Protein AF-0000000079468312 (afdb_homodimer)

Radius of gyration: 18.2 Å; Cα contacts (8 Å, |Δi|>4): 705; chains: 2; bounding box: 43×56×45 Å

Secondary structure (DSSP, 8-state):
-----GGG--TT-EEEEEEE--HHHHHHHHHHH----HHHH-HHHHTTSTTSS-B--HHHHHHHHHHHHHHTSS-TT-EEEEEEEEE-S--BTT-EEEEEEEEEEEETTTTEEEEEEEEEETTEEEEEEEEEEE---TT-/-----GGG--TT-EEEEEEE--HHHHHHHHHHH----HHHH-HHHHTTSTTSS-B--HHHHHHHHHHHHHHTSS-TT-EEEEEEEEE-S--BTT-EEEEEEEEEEEETTTTEEEEEEEEEETTEEEEEEEEEEE---TT-

Solvent-accessible surface area (backbone atoms only — not comparable to full-atom values): 14119 Å² total; per-residue (Å²): 127,80,38,51,35,47,85,72,60,51,72,69,44,67,45,67,52,74,47,65,38,42,71,66,45,43,52,50,49,22,66,67,30,57,33,66,28,45,48,50,72,31,56,76,58,8,43,74,44,96,73,52,39,40,32,49,60,73,56,54,55,51,30,36,48,49,10,42,34,30,57,61,51,50,5,29,74,53,39,74,38,33,41,38,40,39,48,69,46,89,46,45,68,66,41,51,37,38,31,38,41,28,32,66,42,74,40,75,93,76,30,32,37,35,26,41,35,36,32,25,46,92,86,38,68,25,33,36,40,40,33,35,32,38,35,43,54,89,84,111,126,80,36,52,34,47,85,72,60,49,72,69,43,66,46,68,52,74,47,65,37,40,70,65,46,42,52,50,48,23,66,65,28,56,33,67,28,46,49,49,76,31,55,76,60,6,44,74,42,96,73,51,39,39,32,50,60,75,57,55,54,52,31,36,47,48,10,40,36,30,57,60,52,48,4,30,73,54,39,72,39,33,39,38,38,38,49,68,45,89,46,44,68,64,40,51,38,37,31,37,41,28,32,66,41,73,40,75,92,76,29,32,37,36,28,41,35,38,29,26,44,92,88,38,68,25,33,35,40,40,34,36,30,39,35,44,53,86,78,112

Structure (mmCIF, N/CA/C/O backbone):
data_AF-0000000079468312-model_v1
#
loop_
_entity.id
_entity.type
_entity.pdbx_description
1 polymer 'MaoC family dehydratase'
#
loop_
_atom_site.group_PDB
_atom_site.id
_atom_site.type_symbol
_atom_site.label_atom_id
_atom_site.label_alt_id
_atom_site.label_comp_id
_atom_site.label_asym_id
_atom_site.label_entity_id
_atom_site.label_seq_id
_atom_site.pdbx_PDB_ins_code
_atom_site.Cartn_x
_atom_site.Cartn_y
_atom_site.Cartn_z
_atom_site.occupancy
_atom_site.B_iso_or_equiv
_atom_site.auth_seq_id
_atom_site.auth_comp_id
_atom_site.auth_asym_id
_atom_site.auth_atom_id
_atom_site.pdbx_PDB_model_num
ATOM 1 N N . MET A 1 1 ? 1.217 -16.422 -17.859 1 76.62 1 MET A N 1
ATOM 2 C CA . MET A 1 1 ? 2.496 -16.906 -17.344 1 76.62 1 MET A CA 1
ATOM 3 C C . MET A 1 1 ? 2.381 -17.281 -15.867 1 76.62 1 MET A C 1
ATOM 5 O O . MET A 1 1 ? 1.732 -16.578 -15.094 1 76.62 1 MET A O 1
ATOM 9 N N . GLN A 1 2 ? 2.621 -18.422 -15.523 1 87.81 2 GLN A N 1
ATOM 10 C CA . GLN A 1 2 ? 2.598 -19 -14.188 1 87.81 2 GLN A CA 1
ATOM 11 C C . GLN A 1 2 ? 3.885 -18.703 -13.43 1 87.81 2 GLN A C 1
ATOM 13 O O . GLN A 1 2 ? 4.977 -18.766 -13.992 1 87.81 2 GLN A O 1
ATOM 18 N N . GLY A 1 3 ? 3.723 -18.172 -12.148 1 95.69 3 GLY A N 1
ATOM 19 C CA . GLY A 1 3 ? 4.879 -17.953 -11.289 1 95.69 3 GLY A CA 1
ATOM 20 C C . GLY A 1 3 ? 5.406 -19.219 -10.664 1 95.69 3 GLY A C 1
ATOM 21 O O . GLY A 1 3 ? 5.223 -20.312 -11.211 1 95.69 3 GLY A O 1
ATOM 22 N N . LEU A 1 4 ? 6.188 -19.047 -9.648 1 97.81 4 LEU A N 1
ATOM 23 C CA . LEU A 1 4 ? 6.77 -20.172 -8.938 1 97.81 4 LEU A CA 1
ATOM 24 C C . LEU A 1 4 ? 5.711 -20.891 -8.102 1 97.81 4 LEU A C 1
ATOM 26 O O . LEU A 1 4 ? 4.797 -20.266 -7.574 1 97.81 4 LEU A O 1
ATOM 30 N N . PHE A 1 5 ? 5.863 -22.188 -7.996 1 97.94 5 PHE A N 1
ATOM 31 C CA . PHE A 1 5 ? 5.066 -22.984 -7.066 1 97.94 5 PHE A CA 1
ATOM 32 C C . PHE A 1 5 ? 5.715 -23.016 -5.688 1 97.94 5 PHE A C 1
ATOM 34 O O . PHE A 1 5 ? 6.887 -22.656 -5.539 1 97.94 5 PHE A O 1
ATOM 41 N N . PHE A 1 6 ? 4.91 -23.375 -4.695 1 98.31 6 PHE A N 1
ATOM 42 C CA . PHE A 1 6 ? 5.387 -23.438 -3.318 1 98.31 6 PHE A CA 1
ATOM 43 C C . PHE A 1 6 ? 6.648 -24.281 -3.219 1 98.31 6 PHE A C 1
ATOM 45 O O . PHE A 1 6 ? 7.602 -23.906 -2.537 1 98.31 6 PHE A O 1
ATOM 52 N N . GLU A 1 7 ? 6.688 -25.391 -3.959 1 97.75 7 GLU A N 1
ATOM 53 C CA . GLU A 1 7 ? 7.781 -26.359 -3.92 1 97.75 7 GLU A CA 1
ATOM 54 C C . GLU A 1 7 ? 9.062 -25.766 -4.5 1 97.75 7 GLU A C 1
ATOM 56 O O . GLU A 1 7 ? 10.148 -26.312 -4.316 1 97.75 7 GLU A O 1
ATOM 61 N N . ASP A 1 8 ? 8.875 -24.688 -5.227 1 98.06 8 ASP A N 1
ATOM 62 C CA . ASP A 1 8 ? 10.023 -24.062 -5.863 1 98.06 8 ASP A CA 1
ATOM 63 C C . ASP A 1 8 ? 10.695 -23.062 -4.918 1 98.06 8 ASP A C 1
ATOM 65 O O . ASP A 1 8 ? 11.773 -22.547 -5.215 1 98.06 8 ASP A O 1
ATOM 69 N N . LEU A 1 9 ? 10.086 -22.734 -3.812 1 98.56 9 LEU A N 1
ATOM 70 C CA . LEU A 1 9 ? 10.57 -21.688 -2.906 1 98.56 9 LEU A CA 1
ATOM 71 C C . LEU A 1 9 ? 11.539 -22.281 -1.878 1 98.56 9 LEU A C 1
ATOM 73 O O . LEU A 1 9 ? 11.414 -23.453 -1.5 1 98.56 9 LEU A O 1
ATOM 77 N N . SER A 1 10 ? 12.469 -21.469 -1.443 1 98.75 10 SER A N 1
ATOM 78 C CA . SER A 1 10 ? 13.375 -21.797 -0.342 1 98.75 10 SER A CA 1
ATOM 79 C C . SER A 1 10 ? 13.633 -20.562 0.53 1 98.75 10 SER A C 1
ATOM 81 O O . SER A 1 10 ? 13.734 -19.453 0.025 1 98.75 10 SER A O 1
ATOM 83 N N . VAL A 1 11 ? 13.781 -20.828 1.823 1 98.81 11 VAL A N 1
ATOM 84 C CA . VAL A 1 11 ? 14.133 -19.75 2.738 1 98.81 11 VAL A CA 1
ATOM 85 C C . VAL A 1 11 ? 15.43 -19.094 2.291 1 98.81 11 VAL A C 1
ATOM 87 O O . VAL A 1 11 ? 16.391 -19.766 1.948 1 98.81 11 VAL A O 1
ATOM 90 N N . GLY A 1 12 ? 15.438 -17.766 2.262 1 98.81 12 GLY A N 1
ATOM 91 C CA . GLY A 1 12 ? 16.609 -17.016 1.827 1 98.81 12 GLY A CA 1
ATOM 92 C C . GLY A 1 12 ? 16.531 -16.594 0.374 1 98.81 12 GLY A C 1
ATOM 93 O O . GLY A 1 12 ? 17.281 -15.703 -0.055 1 98.81 12 GLY A O 1
ATOM 94 N N . GLN A 1 13 ? 15.695 -17.234 -0.392 1 98.88 13 GLN A N 1
ATOM 95 C CA . GLN A 1 13 ? 15.469 -16.859 -1.78 1 98.88 13 GLN A CA 1
ATOM 96 C C . GLN A 1 13 ? 14.953 -15.422 -1.874 1 98.88 13 GLN A C 1
ATOM 98 O O . GLN A 1 13 ? 14.125 -15 -1.066 1 98.88 13 GLN A O 1
ATOM 103 N N . SER A 1 14 ? 15.5 -14.625 -2.854 1 98.94 14 SER A N 1
ATOM 104 C CA . SER A 1 14 ? 15.102 -13.227 -2.945 1 98.94 14 SER A CA 1
ATOM 105 C C . SER A 1 14 ? 14.961 -12.789 -4.398 1 98.94 14 SER A C 1
ATOM 107 O O . SER A 1 14 ? 15.438 -13.469 -5.309 1 98.94 14 SER A O 1
ATOM 109 N N . ALA A 1 15 ? 14.227 -11.766 -4.617 1 98.88 15 ALA A N 1
ATOM 110 C CA . ALA A 1 15 ? 14.086 -11.039 -5.879 1 98.88 15 ALA A CA 1
ATOM 111 C C . ALA A 1 15 ? 13.961 -9.539 -5.641 1 98.88 15 ALA A C 1
ATOM 113 O O . ALA A 1 15 ? 13.57 -9.109 -4.555 1 98.88 15 ALA A O 1
ATOM 114 N N . GLU A 1 16 ? 14.352 -8.766 -6.613 1 98.75 16 GLU A N 1
ATOM 115 C CA . GLU A 1 16 ? 14.281 -7.316 -6.441 1 98.75 16 GLU A CA 1
ATOM 116 C C . GLU A 1 16 ? 14.031 -6.617 -7.773 1 98.75 16 GLU A C 1
ATOM 118 O O . GLU A 1 16 ? 14.242 -7.199 -8.836 1 98.75 16 GLU A O 1
ATOM 123 N N . THR A 1 17 ? 13.531 -5.477 -7.773 1 98.62 17 THR A N 1
ATOM 124 C CA . THR A 1 17 ? 13.406 -4.527 -8.875 1 98.62 17 THR A CA 1
ATOM 125 C C . THR A 1 17 ? 13.914 -3.148 -8.453 1 98.62 17 THR A C 1
ATOM 127 O O . THR A 1 17 ? 14.086 -2.879 -7.266 1 98.62 17 THR A O 1
ATOM 130 N N . THR A 1 18 ? 14.312 -2.359 -9.383 1 98.75 18 THR A N 1
ATOM 131 C CA . THR A 1 18 ? 14.672 -0.965 -9.148 1 98.75 18 THR A CA 1
ATOM 132 C C . THR A 1 18 ? 13.844 -0.036 -10.023 1 98.75 18 THR A C 1
ATOM 134 O O . THR A 1 18 ? 13.695 -0.273 -11.227 1 98.75 18 THR A O 1
ATOM 137 N N . LYS A 1 19 ? 13.289 0.979 -9.422 1 98.38 19 LYS A N 1
ATOM 138 C CA . LYS A 1 19 ? 12.523 1.984 -10.148 1 98.38 19 LYS A CA 1
ATOM 139 C C . LYS A 1 19 ? 12.922 3.395 -9.719 1 98.38 19 LYS A C 1
ATOM 141 O O . LYS A 1 19 ? 13.023 3.6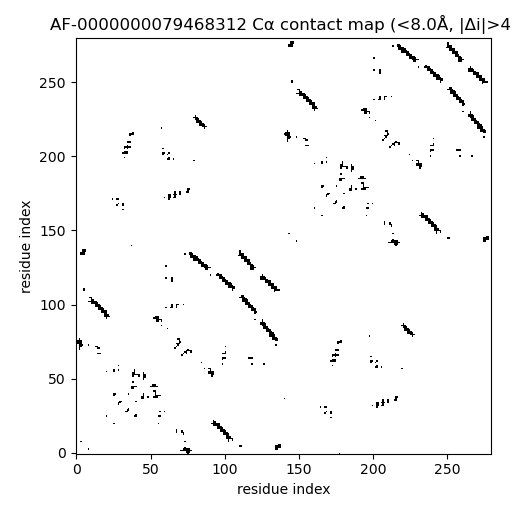8 -8.531 1 98.38 19 LYS A O 1
ATOM 146 N N . VAL A 1 20 ? 13.164 4.25 -10.656 1 98.62 20 VAL A N 1
ATOM 147 C CA . VAL A 1 20 ? 13.383 5.664 -10.359 1 98.62 20 VAL A CA 1
ATOM 148 C C . VAL A 1 20 ? 12.031 6.371 -10.219 1 98.62 20 VAL A C 1
ATOM 150 O O . VAL A 1 20 ? 11.195 6.297 -11.117 1 98.62 20 VAL A O 1
ATOM 153 N N . VAL A 1 21 ? 11.828 7.047 -9.125 1 98.62 21 VAL A N 1
ATOM 154 C CA . VAL A 1 21 ? 10.57 7.758 -8.906 1 98.62 21 VAL A CA 1
ATOM 155 C C . VAL A 1 21 ? 10.562 9.055 -9.711 1 98.62 21 VAL A C 1
ATOM 157 O O . VAL A 1 21 ? 11.391 9.938 -9.484 1 98.62 21 VAL A O 1
ATOM 160 N N . THR A 1 22 ? 9.648 9.164 -10.594 1 98.31 22 THR A N 1
ATOM 161 C CA . THR A 1 22 ? 9.539 10.367 -11.406 1 98.31 22 THR A CA 1
ATOM 162 C C . THR A 1 22 ? 8.336 11.203 -10.977 1 98.31 22 THR A C 1
ATOM 164 O O . THR A 1 22 ? 7.488 10.734 -10.211 1 98.31 22 THR A O 1
ATOM 167 N N . ALA A 1 23 ? 8.32 12.453 -11.492 1 98.12 23 ALA A N 1
ATOM 168 C CA . ALA A 1 23 ? 7.152 13.305 -11.258 1 98.12 23 ALA A CA 1
ATOM 169 C C . ALA A 1 23 ? 5.883 12.641 -11.797 1 98.12 23 ALA A C 1
ATOM 171 O O . ALA A 1 23 ? 4.824 12.727 -11.172 1 98.12 23 ALA A O 1
ATOM 172 N N . ASN A 1 24 ? 6.012 12.008 -12.938 1 97.81 24 ASN A N 1
ATOM 173 C CA . ASN A 1 24 ? 4.871 11.32 -13.531 1 97.81 24 ASN A CA 1
ATOM 174 C C . ASN A 1 24 ? 4.371 10.188 -12.641 1 97.81 24 ASN A C 1
ATOM 176 O O . ASN A 1 24 ? 3.164 9.953 -12.547 1 97.81 24 ASN A O 1
ATOM 180 N N . ASP A 1 25 ? 5.25 9.461 -12.031 1 98.06 25 ASP A N 1
ATOM 181 C CA . ASP A 1 25 ? 4.855 8.398 -11.117 1 98.06 25 ASP A CA 1
ATOM 182 C C . ASP A 1 25 ? 4.035 8.945 -9.953 1 98.06 25 ASP A C 1
ATOM 184 O O . ASP A 1 25 ? 3.006 8.375 -9.586 1 98.06 25 ASP A O 1
ATOM 188 N N . VAL A 1 26 ? 4.527 10.039 -9.383 1 98.62 26 VAL A N 1
ATOM 189 C CA . VAL A 1 26 ? 3.867 10.656 -8.234 1 98.62 26 VAL A CA 1
ATOM 190 C C . VAL A 1 26 ? 2.488 11.172 -8.648 1 98.62 26 VAL A C 1
ATOM 192 O O . VAL A 1 26 ? 1.504 10.953 -7.938 1 98.62 26 VAL A O 1
ATOM 195 N N . GLU A 1 27 ? 2.375 11.797 -9.789 1 98.5 27 GLU A N 1
ATOM 196 C CA . GLU A 1 27 ? 1.102 12.305 -10.289 1 98.5 27 GLU A CA 1
ATOM 197 C C . GLU A 1 27 ? 0.142 11.164 -10.609 1 98.5 27 GLU A C 1
ATOM 199 O O . GLU A 1 27 ? -1.05 11.242 -10.305 1 98.5 27 GLU A O 1
ATOM 204 N N . ALA A 1 28 ? 0.652 10.156 -11.273 1 98.31 28 ALA A N 1
ATOM 205 C CA . ALA A 1 28 ? -0.171 9 -11.617 1 98.31 28 ALA A CA 1
ATOM 206 C C . ALA A 1 28 ? -0.682 8.289 -10.367 1 98.31 28 ALA A C 1
ATOM 208 O O . ALA A 1 28 ? -1.842 7.879 -10.312 1 98.31 28 ALA A O 1
ATOM 209 N N . PHE A 1 29 ? 0.193 8.133 -9.336 1 98.69 29 PHE A N 1
ATOM 210 C CA . PHE A 1 29 ? -0.231 7.504 -8.094 1 98.69 29 PHE A CA 1
ATOM 211 C C . PHE A 1 29 ? -1.321 8.328 -7.414 1 98.69 29 PHE A C 1
ATOM 213 O O . PHE A 1 29 ? -2.295 7.77 -6.898 1 98.69 29 PHE A O 1
ATOM 220 N N . ALA A 1 30 ? -1.112 9.633 -7.414 1 98.56 30 ALA A N 1
ATOM 221 C CA . ALA A 1 30 ? -2.133 10.508 -6.852 1 98.56 30 ALA A CA 1
ATOM 222 C C . ALA A 1 30 ? -3.467 10.336 -7.57 1 98.56 30 ALA A C 1
ATOM 224 O O . ALA A 1 30 ? -4.523 10.289 -6.938 1 98.56 30 ALA A O 1
ATOM 225 N N . ALA A 1 31 ? -3.42 10.211 -8.852 1 98.06 31 ALA A N 1
ATOM 226 C CA . ALA A 1 31 ? -4.633 10.086 -9.648 1 98.06 31 ALA A CA 1
ATOM 227 C C . ALA A 1 31 ? -5.352 8.773 -9.359 1 98.06 31 ALA A C 1
ATOM 229 O O . ALA A 1 31 ? -6.574 8.742 -9.203 1 98.06 31 ALA A O 1
ATOM 230 N N . VAL A 1 32 ? -4.629 7.738 -9.25 1 97.88 32 VAL A N 1
ATOM 231 C CA . VAL A 1 32 ? -5.242 6.422 -9.094 1 97.88 32 VAL A CA 1
ATOM 232 C C . VAL A 1 32 ? -5.707 6.238 -7.652 1 97.88 32 VAL A C 1
ATOM 234 O O . VAL A 1 32 ? -6.746 5.621 -7.406 1 97.88 32 VAL A O 1
ATOM 237 N N . SER A 1 33 ? -5 6.75 -6.699 1 97.94 33 SER A N 1
ATOM 238 C CA . SER A 1 33 ? -5.289 6.543 -5.285 1 97.94 33 SER A CA 1
ATOM 239 C C . SER A 1 33 ? -6.297 7.562 -4.77 1 97.94 33 SER A C 1
ATOM 241 O O . SER A 1 33 ? -7.055 7.281 -3.838 1 97.94 33 SER A O 1
ATOM 243 N N . GLY A 1 34 ? -6.176 8.812 -5.309 1 97.5 34 GLY A N 1
ATOM 244 C CA . GLY A 1 34 ? -6.895 9.945 -4.746 1 97.5 34 GLY A CA 1
ATOM 245 C C . GLY A 1 34 ? -6.102 10.688 -3.686 1 97.5 34 GLY A C 1
ATOM 246 O O . GLY A 1 34 ? -6.602 11.641 -3.086 1 97.5 34 GLY A O 1
ATOM 247 N N . ASP A 1 35 ? -4.906 10.227 -3.396 1 97.88 35 ASP A N 1
ATOM 248 C CA . ASP A 1 35 ? -4.055 10.922 -2.436 1 97.88 35 ASP A CA 1
ATOM 249 C C . ASP A 1 35 ? -3.406 12.148 -3.064 1 97.88 35 ASP A 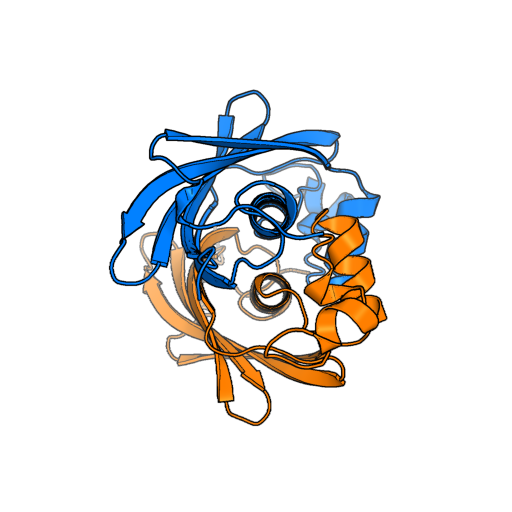C 1
ATOM 251 O O . ASP A 1 35 ? -2.295 12.07 -3.594 1 97.88 35 ASP A O 1
ATOM 255 N N . THR A 1 36 ? -4.043 13.273 -2.879 1 97.88 36 THR A N 1
ATOM 256 C CA . THR A 1 36 ? -3.59 14.516 -3.498 1 97.88 36 THR A CA 1
ATOM 257 C C . THR A 1 36 ? -2.955 15.438 -2.461 1 97.88 36 THR A C 1
ATOM 259 O O . THR A 1 36 ? -3.023 16.656 -2.586 1 97.88 36 THR A O 1
ATOM 262 N N . ASN A 1 37 ? -2.471 14.883 -1.375 1 97.44 37 ASN A N 1
ATOM 263 C CA . ASN A 1 37 ? -1.709 15.672 -0.409 1 97.44 37 ASN A CA 1
ATOM 264 C C . ASN A 1 37 ? -0.686 16.562 -1.099 1 97.44 37 ASN A C 1
ATOM 266 O O . ASN A 1 37 ? 0.136 16.094 -1.884 1 97.44 37 ASN A O 1
ATOM 270 N N . PRO A 1 38 ? -0.716 17.844 -0.865 1 97.44 38 PRO A N 1
ATOM 271 C CA . PRO A 1 38 ? 0.136 18.781 -1.604 1 97.44 38 PRO A CA 1
ATOM 272 C C . PRO A 1 38 ? 1.625 18.5 -1.406 1 97.44 38 PRO A C 1
ATOM 274 O O . PRO A 1 38 ? 2.447 18.906 -2.229 1 97.44 38 PRO A O 1
ATOM 277 N N . VAL A 1 39 ? 2.041 17.812 -0.374 1 96.94 39 VAL A N 1
ATOM 278 C CA . VAL A 1 39 ? 3.447 17.516 -0.132 1 96.94 39 VAL A CA 1
ATOM 279 C C . VAL A 1 39 ? 4 16.672 -1.285 1 96.94 39 VAL A C 1
ATOM 281 O O . VAL A 1 39 ? 5.203 16.703 -1.553 1 96.94 39 VAL A O 1
ATOM 284 N N . HIS A 1 40 ? 3.119 15.961 -1.987 1 98.25 40 HIS A N 1
ATOM 285 C CA . HIS A 1 40 ? 3.525 15.102 -3.092 1 98.25 40 HIS A CA 1
ATOM 286 C C . HIS A 1 40 ? 3.453 15.844 -4.422 1 98.25 40 HIS A C 1
ATOM 288 O O . HIS A 1 40 ? 4.113 15.453 -5.391 1 98.25 40 HIS A O 1
ATOM 294 N N . LEU A 1 41 ? 2.689 16.891 -4.508 1 98.19 41 LEU A N 1
ATOM 295 C CA . LEU A 1 41 ? 2.273 17.359 -5.828 1 98.19 41 LEU A CA 1
ATOM 296 C C . LEU A 1 41 ? 2.633 18.828 -6.023 1 98.19 41 LEU A C 1
ATOM 298 O O . LEU A 1 41 ? 2.725 19.312 -7.156 1 98.19 41 LEU A O 1
ATOM 302 N N . ASP A 1 42 ? 2.73 19.547 -4.957 1 97.62 42 ASP A N 1
ATOM 303 C CA . ASP A 1 42 ? 2.869 21 -5 1 97.62 42 ASP A CA 1
ATOM 304 C C . ASP A 1 42 ? 4.246 21.422 -4.508 1 97.62 42 ASP A C 1
ATOM 306 O O . ASP A 1 42 ? 4.473 21.531 -3.301 1 97.62 42 ASP A O 1
ATOM 310 N N . GLU A 1 43 ? 5.109 21.828 -5.43 1 97.25 43 GLU A N 1
ATOM 311 C CA . GLU A 1 43 ? 6.484 22.188 -5.09 1 97.25 43 GLU A CA 1
ATOM 312 C C . GLU A 1 43 ? 6.52 23.359 -4.121 1 97.25 43 GLU A C 1
ATOM 314 O O . GLU A 1 43 ? 7.34 23.391 -3.201 1 97.25 43 GLU A O 1
ATOM 319 N N . ALA A 1 44 ? 5.711 24.375 -4.41 1 96.56 44 ALA A N 1
ATOM 320 C CA . ALA A 1 44 ? 5.688 25.547 -3.531 1 96.56 44 ALA A CA 1
ATOM 321 C C . ALA A 1 44 ? 5.316 25.156 -2.105 1 96.56 44 ALA A C 1
ATOM 323 O O . ALA A 1 44 ? 5.957 25.594 -1.147 1 96.56 44 ALA A O 1
ATOM 324 N N . TYR A 1 45 ? 4.352 24.344 -1.968 1 95.44 45 TYR A N 1
ATOM 325 C CA . TYR A 1 45 ? 3.967 23.844 -0.649 1 95.44 45 TYR A CA 1
ATOM 326 C C . TYR A 1 45 ? 5.074 23 -0.041 1 95.44 45 TYR A C 1
ATOM 328 O O . TYR A 1 45 ? 5.422 23.172 1.13 1 95.44 45 TYR A O 1
ATOM 336 N N . ALA A 1 46 ? 5.594 22.047 -0.801 1 95.44 46 ALA A N 1
ATOM 337 C CA . ALA A 1 46 ? 6.602 21.109 -0.312 1 95.44 46 ALA A CA 1
ATOM 338 C C . ALA A 1 46 ? 7.832 21.844 0.205 1 95.44 46 ALA A C 1
ATOM 340 O O . ALA A 1 46 ? 8.477 21.406 1.161 1 95.44 46 ALA A O 1
ATOM 341 N N . ARG A 1 47 ? 8.141 23 -0.364 1 95.88 47 ARG A N 1
ATOM 342 C CA . ARG A 1 47 ? 9.289 23.812 0.036 1 95.88 47 ARG A CA 1
ATOM 343 C C . ARG A 1 47 ? 9.125 24.344 1.456 1 95.88 47 ARG A C 1
ATOM 345 O O . ARG A 1 47 ? 10.109 24.672 2.117 1 95.88 47 ARG A O 1
ATOM 352 N N . THR A 1 48 ? 7.93 24.422 1.885 1 92.75 48 THR A N 1
ATOM 353 C CA . THR A 1 48 ? 7.668 24.969 3.211 1 92.75 48 THR A CA 1
ATOM 354 C C . THR A 1 48 ? 7.73 23.859 4.27 1 92.75 48 THR A C 1
ATOM 356 O O . THR A 1 48 ? 7.684 24.156 5.469 1 92.75 48 THR A O 1
ATOM 359 N N . THR A 1 49 ? 7.73 22.641 3.846 1 92.31 49 THR A N 1
ATOM 360 C CA . THR A 1 49 ? 7.797 21.516 4.777 1 92.31 49 THR A CA 1
ATOM 361 C C . THR A 1 49 ? 9.242 21.219 5.164 1 92.31 49 THR A C 1
ATOM 363 O O . THR A 1 49 ? 10.172 21.797 4.605 1 92.31 49 THR A O 1
ATOM 366 N N . THR A 1 50 ? 9.398 20.312 6.113 1 91.62 50 THR A N 1
ATOM 367 C CA . THR A 1 50 ? 10.727 19.922 6.566 1 91.62 50 THR A CA 1
ATOM 368 C C . THR A 1 50 ? 11.492 19.219 5.449 1 91.62 50 THR A C 1
ATOM 370 O O . THR A 1 50 ? 12.727 19.172 5.477 1 91.62 50 THR A O 1
ATOM 373 N N . PHE A 1 51 ? 10.836 18.766 4.465 1 94.69 51 PHE A N 1
ATOM 374 C CA . PHE A 1 51 ? 11.469 18.016 3.383 1 94.69 51 PHE A CA 1
ATOM 375 C C . PHE A 1 51 ? 12.031 18.953 2.328 1 94.69 51 PHE A C 1
ATOM 377 O O . PHE A 1 51 ? 12.875 18.562 1.524 1 94.69 51 PHE A O 1
ATOM 384 N N . GLN A 1 52 ? 11.492 20.141 2.219 1 95.94 52 GLN A N 1
ATOM 385 C CA . GLN A 1 52 ? 11.977 21.25 1.402 1 95.94 52 GLN A CA 1
ATOM 386 C C . GLN A 1 52 ? 11.828 20.953 -0.085 1 95.94 52 GLN A C 1
ATOM 388 O O . GLN A 1 52 ? 12.32 21.703 -0.931 1 95.94 52 GLN A O 1
ATOM 393 N N . THR A 1 53 ? 11.297 19.844 -0.44 1 97.25 53 THR A N 1
ATOM 394 C CA . THR A 1 53 ? 10.969 19.422 -1.8 1 97.25 53 THR A CA 1
ATOM 395 C C . THR A 1 53 ? 9.844 18.406 -1.795 1 97.25 53 THR A C 1
ATOM 397 O O . THR A 1 53 ? 9.469 17.891 -0.739 1 97.25 53 THR A O 1
ATOM 400 N N . ARG A 1 54 ? 9.266 18.172 -2.938 1 97.81 54 ARG A N 1
ATOM 401 C CA . ARG A 1 54 ? 8.258 17.125 -3.041 1 97.81 54 ARG A CA 1
ATOM 402 C C . ARG A 1 54 ? 8.844 15.766 -2.713 1 97.81 54 ARG A C 1
ATOM 404 O O . ARG A 1 54 ? 9.977 15.461 -3.086 1 97.81 54 ARG A O 1
ATOM 411 N N . ILE A 1 55 ? 8.055 14.953 -2.037 1 98.31 55 ILE A N 1
ATOM 412 C CA . ILE A 1 55 ? 8.438 13.57 -1.77 1 98.31 55 ILE A CA 1
ATOM 413 C C . ILE A 1 55 ? 7.375 12.625 -2.33 1 98.31 55 ILE A C 1
ATOM 415 O O . ILE A 1 55 ? 6.234 13.031 -2.557 1 98.31 55 ILE A O 1
ATOM 419 N N . ALA A 1 56 ? 7.758 11.438 -2.588 1 98.62 56 ALA A N 1
ATOM 420 C CA . ALA A 1 56 ? 6.828 10.422 -3.076 1 98.62 56 ALA A CA 1
ATOM 421 C C . ALA A 1 56 ? 5.887 9.961 -1.969 1 98.62 56 ALA A C 1
ATOM 423 O O . ALA A 1 56 ? 6.203 10.094 -0.783 1 98.62 56 ALA A O 1
ATOM 424 N N . HIS A 1 57 ? 4.734 9.492 -2.387 1 98.69 57 HIS A N 1
ATOM 425 C CA . HIS A 1 57 ? 3.828 8.867 -1.43 1 98.69 57 HIS A CA 1
ATOM 426 C C . HIS A 1 57 ? 4.488 7.676 -0.743 1 98.69 57 HIS A C 1
ATOM 428 O O . HIS A 1 57 ? 5.09 6.828 -1.405 1 98.69 57 HIS A O 1
ATOM 434 N N . GLY A 1 58 ? 4.328 7.574 0.574 1 98.5 58 GLY A N 1
ATOM 435 C CA . GLY A 1 58 ? 4.824 6.391 1.262 1 98.5 58 GLY A CA 1
ATOM 436 C C . GLY A 1 58 ? 4.285 5.098 0.684 1 98.5 58 GLY A C 1
ATOM 437 O O . GLY A 1 58 ? 5.039 4.141 0.485 1 98.5 58 GLY A O 1
ATOM 438 N N . MET A 1 59 ? 3.014 5.051 0.367 1 98.69 59 MET A N 1
ATOM 439 C CA . MET A 1 59 ? 2.334 3.834 -0.075 1 98.69 59 MET A CA 1
ATOM 440 C C . MET A 1 59 ? 2.723 3.484 -1.507 1 98.69 59 MET A C 1
ATOM 442 O O . MET A 1 59 ? 2.408 2.396 -1.992 1 98.69 59 MET A O 1
ATOM 446 N N . LEU A 1 60 ? 3.391 4.387 -2.252 1 98.75 60 LEU A N 1
ATOM 447 C CA . LEU A 1 60 ? 3.98 4.012 -3.535 1 98.75 60 LEU A CA 1
ATOM 448 C C . LEU A 1 60 ? 5.008 2.898 -3.357 1 98.75 60 LEU A C 1
ATOM 450 O O . LEU A 1 60 ? 5.125 2.018 -4.211 1 98.75 60 LEU A O 1
ATOM 454 N N . SER A 1 61 ? 5.734 2.916 -2.281 1 98.69 61 SER A N 1
ATOM 455 C CA . SER A 1 61 ? 6.625 1.811 -1.947 1 98.69 61 SER A CA 1
ATOM 456 C C . SER A 1 61 ? 5.852 0.508 -1.779 1 98.69 61 SER A C 1
ATOM 458 O O . SER A 1 61 ? 6.324 -0.558 -2.18 1 98.69 61 SER A O 1
ATOM 460 N N . GLY A 1 62 ? 4.672 0.566 -1.112 1 98.69 62 GLY A N 1
ATOM 461 C CA . GLY A 1 62 ? 3.814 -0.606 -1.043 1 98.69 62 GLY A CA 1
ATOM 462 C C . GLY A 1 62 ? 3.457 -1.165 -2.406 1 98.69 62 GLY A C 1
ATOM 463 O O . GLY A 1 62 ? 3.438 -2.383 -2.6 1 98.69 62 GLY A O 1
ATOM 464 N N . ALA A 1 63 ? 3.174 -0.273 -3.32 1 98.81 63 ALA A N 1
ATOM 465 C CA . ALA A 1 63 ? 2.881 -0.671 -4.695 1 98.81 63 ALA A CA 1
ATOM 466 C C . ALA A 1 63 ? 4.074 -1.389 -5.324 1 98.81 63 ALA A C 1
ATOM 468 O O . ALA A 1 63 ? 3.904 -2.387 -6.027 1 98.81 63 ALA A O 1
ATOM 469 N N . TYR A 1 64 ? 5.285 -0.882 -5.094 1 98.88 64 TYR A N 1
ATOM 470 C CA . TYR A 1 64 ? 6.484 -1.519 -5.629 1 98.88 64 TYR A CA 1
ATOM 471 C C . TYR A 1 64 ? 6.68 -2.906 -5.027 1 98.88 64 TYR A C 1
ATOM 473 O O . TYR A 1 64 ? 7.098 -3.836 -5.723 1 98.88 64 TYR A O 1
ATOM 481 N N . ILE A 1 65 ? 6.426 -3.068 -3.768 1 98.88 65 ILE A N 1
ATOM 482 C CA . ILE A 1 65 ? 6.523 -4.363 -3.105 1 98.88 65 ILE A CA 1
ATOM 483 C C . ILE A 1 65 ? 5.547 -5.348 -3.748 1 98.88 65 ILE A C 1
ATOM 485 O O . ILE A 1 65 ? 5.914 -6.48 -4.07 1 98.88 65 ILE A O 1
ATOM 489 N N . SER A 1 66 ? 4.301 -4.879 -3.916 1 98.62 66 SER A N 1
ATOM 490 C CA . SER A 1 66 ? 3.297 -5.715 -4.57 1 98.62 66 SER A CA 1
ATOM 491 C C . SER A 1 66 ? 3.779 -6.191 -5.938 1 98.62 66 SER A C 1
ATOM 493 O O . SER A 1 66 ? 3.5 -7.324 -6.336 1 98.62 66 SER A O 1
ATOM 495 N N . ALA A 1 67 ? 4.5 -5.328 -6.664 1 98.62 67 ALA A N 1
ATOM 496 C CA . ALA A 1 67 ? 4.996 -5.668 -7.992 1 98.62 67 ALA A CA 1
ATOM 497 C C . ALA A 1 67 ? 5.984 -6.828 -7.934 1 98.62 67 ALA A C 1
ATOM 499 O O . ALA A 1 67 ? 5.922 -7.746 -8.758 1 98.62 67 ALA A O 1
ATOM 500 N N . VAL A 1 68 ? 6.918 -6.781 -6.996 1 98.88 68 VAL A N 1
ATOM 501 C CA . VAL A 1 68 ? 7.898 -7.855 -6.883 1 98.88 68 VAL A CA 1
ATOM 502 C C . VAL A 1 68 ? 7.191 -9.172 -6.555 1 98.88 68 VAL A C 1
ATOM 504 O O . VAL A 1 68 ? 7.461 -10.203 -7.176 1 98.88 68 VAL A O 1
ATOM 507 N N . ILE A 1 69 ? 6.242 -9.117 -5.629 1 98.69 69 ILE A N 1
ATOM 508 C CA . ILE A 1 69 ? 5.523 -10.312 -5.199 1 98.69 69 ILE A CA 1
ATOM 509 C C . ILE A 1 69 ? 4.691 -10.859 -6.355 1 98.69 69 ILE A C 1
ATOM 511 O O . ILE A 1 69 ? 4.695 -12.062 -6.613 1 98.69 69 ILE A O 1
ATOM 515 N N . GLY A 1 70 ? 4.027 -10.008 -7.062 1 97.81 70 GLY A N 1
ATOM 516 C CA . GLY A 1 70 ? 3.078 -10.414 -8.086 1 97.81 70 GLY A CA 1
ATOM 517 C C . GLY A 1 70 ? 3.74 -10.812 -9.391 1 97.81 70 GLY A C 1
ATOM 518 O O . GLY A 1 70 ? 3.119 -11.461 -10.234 1 97.81 70 GLY A O 1
ATOM 519 N N . THR A 1 71 ? 5.078 -10.398 -9.57 1 98 71 THR A N 1
ATOM 520 C CA . THR A 1 71 ? 5.637 -10.609 -10.898 1 98 71 THR A CA 1
ATOM 521 C C . THR A 1 71 ? 6.953 -11.367 -10.82 1 98 71 THR A C 1
ATOM 523 O O . THR A 1 71 ? 7.418 -11.938 -11.812 1 98 71 THR A O 1
ATOM 526 N N . LYS A 1 72 ? 7.59 -11.367 -9.672 1 98.19 72 LYS A N 1
ATOM 527 C CA . LYS A 1 72 ? 8.938 -11.93 -9.609 1 98.19 72 LYS A CA 1
ATOM 528 C C . LYS A 1 72 ? 9.008 -13.07 -8.602 1 98.19 72 LYS A C 1
ATOM 530 O O . LYS A 1 72 ? 9.445 -14.172 -8.93 1 98.19 72 LYS A O 1
ATOM 535 N N . LEU A 1 73 ? 8.633 -12.883 -7.406 1 98.44 73 LEU A N 1
ATOM 536 C CA . LEU A 1 73 ? 8.758 -13.852 -6.324 1 98.44 73 LEU A CA 1
ATOM 537 C C . LEU A 1 73 ? 7.562 -13.781 -5.383 1 98.44 73 LEU A C 1
ATOM 539 O O . LEU A 1 73 ? 7.457 -12.852 -4.578 1 98.44 73 LEU A O 1
ATOM 543 N N . PRO A 1 74 ? 6.699 -14.75 -5.488 1 97.94 74 PRO A N 1
ATOM 544 C CA . PRO A 1 74 ? 6.766 -15.914 -6.375 1 97.94 74 PRO A CA 1
ATOM 545 C C . PRO A 1 74 ? 6.277 -15.609 -7.789 1 97.94 74 PRO A C 1
ATOM 547 O O . PRO A 1 74 ? 6.531 -16.375 -8.711 1 97.94 74 PRO A O 1
ATOM 550 N N . GLY A 1 75 ? 5.527 -14.453 -7.957 1 97.69 75 GLY A N 1
ATOM 551 C CA . GLY A 1 75 ? 4.965 -14.141 -9.258 1 97.69 75 GLY A CA 1
ATOM 552 C C . GLY A 1 75 ? 3.523 -14.578 -9.414 1 97.69 75 GLY A C 1
ATOM 553 O O . GLY A 1 75 ? 2.842 -14.844 -8.422 1 97.69 75 GLY A O 1
ATOM 554 N N . PRO A 1 76 ? 3.025 -14.594 -10.719 1 96.44 76 PRO A N 1
ATOM 555 C CA . PRO A 1 76 ? 1.617 -14.891 -11 1 96.44 76 PRO A CA 1
ATOM 556 C C . PRO A 1 76 ? 1.138 -16.172 -10.305 1 96.44 76 PRO A C 1
ATOM 558 O O . PRO A 1 76 ? 1.825 -17.188 -10.344 1 96.44 76 PRO A O 1
ATOM 561 N N . GLY A 1 77 ? -0.081 -16.094 -9.688 1 93.75 77 GLY A N 1
ATOM 562 C CA . GLY A 1 77 ? -0.657 -17.203 -8.93 1 93.75 77 GLY A CA 1
ATOM 563 C C . GLY A 1 77 ? -0.629 -16.969 -7.43 1 93.75 77 GLY A C 1
ATOM 564 O O . GLY A 1 77 ? -1.402 -17.578 -6.688 1 93.75 77 GLY A O 1
ATOM 565 N N . ALA A 1 78 ? 0.255 -16.156 -6.992 1 94.75 78 ALA A N 1
ATOM 566 C CA . ALA A 1 78 ? 0.352 -15.844 -5.566 1 94.75 78 ALA A CA 1
ATOM 567 C C . ALA A 1 78 ? -0.872 -15.07 -5.09 1 94.75 78 ALA A C 1
ATOM 569 O O . ALA A 1 78 ? -1.377 -14.195 -5.801 1 94.75 78 ALA A O 1
ATOM 570 N N . ILE A 1 79 ? -1.27 -15.383 -3.893 1 94.5 79 ILE A N 1
ATOM 571 C CA . ILE A 1 79 ? -2.375 -14.672 -3.258 1 94.5 79 ILE A CA 1
ATOM 572 C C . ILE A 1 79 ? -1.858 -13.875 -2.061 1 94.5 79 ILE A C 1
ATOM 574 O O . ILE A 1 79 ? -1.27 -14.445 -1.138 1 94.5 79 ILE A O 1
ATOM 578 N N . TYR A 1 80 ? -2.066 -12.656 -2.172 1 97.88 80 TYR A N 1
ATOM 579 C CA . TYR A 1 80 ? -1.63 -11.719 -1.148 1 97.88 80 TYR A CA 1
ATOM 580 C C . TYR A 1 80 ? -2.506 -11.82 0.095 1 97.88 80 TYR A C 1
ATOM 582 O O . TYR A 1 80 ? -3.707 -11.547 0.041 1 97.88 80 TYR A O 1
ATOM 590 N N . LEU A 1 81 ? -1.978 -12.172 1.311 1 98.69 81 LEU A N 1
ATOM 591 C CA . LEU A 1 81 ? -2.775 -12.367 2.516 1 98.69 81 LEU A CA 1
ATOM 592 C C . LEU A 1 81 ? -2.621 -11.188 3.469 1 98.69 81 LEU A C 1
ATOM 594 O O . LEU A 1 81 ? -3.609 -10.688 4.004 1 98.69 81 LEU A O 1
ATOM 598 N N . SER A 1 82 ? -1.396 -10.805 3.699 1 98.94 82 SER A N 1
ATOM 599 C CA . SER A 1 82 ? -1.177 -9.664 4.586 1 98.94 82 SER A CA 1
ATOM 600 C C . SER A 1 82 ? 0.13 -8.953 4.258 1 98.94 82 SER A C 1
ATOM 602 O O . SER A 1 82 ? 1.014 -9.531 3.619 1 98.94 82 SER A O 1
ATOM 604 N N . GLN A 1 83 ? 0.241 -7.684 4.719 1 98.94 83 GLN A N 1
ATOM 605 C CA . GLN A 1 83 ? 1.425 -6.844 4.574 1 98.94 83 GLN A CA 1
ATOM 606 C C . GLN A 1 83 ? 1.555 -5.867 5.742 1 98.94 83 GLN A C 1
ATOM 608 O O . GLN A 1 83 ? 0.599 -5.168 6.082 1 98.94 83 GLN A O 1
ATOM 613 N N . SER A 1 84 ? 2.67 -5.875 6.359 1 98.94 84 SER A N 1
ATOM 614 C CA . SER A 1 84 ? 3.027 -4.801 7.281 1 98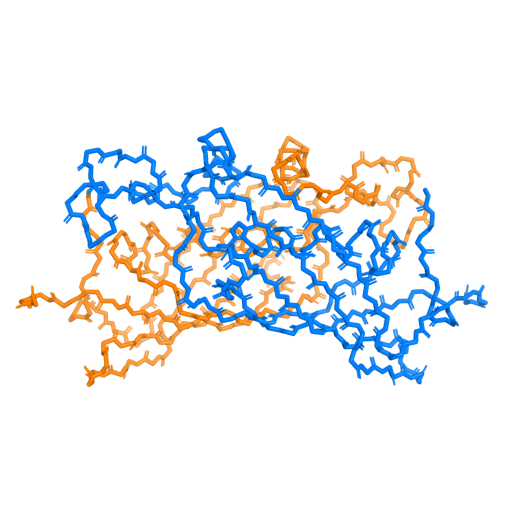.94 84 SER A CA 1
ATOM 615 C C . SER A 1 84 ? 4.125 -3.918 6.699 1 98.94 84 SER A C 1
ATOM 617 O O . SER A 1 84 ? 5.008 -4.402 5.988 1 98.94 84 SER A O 1
ATOM 619 N N . MET A 1 85 ? 4.047 -2.66 7 1 98.88 85 MET A N 1
ATOM 620 C CA . MET A 1 85 ? 5.027 -1.696 6.512 1 98.88 85 MET A CA 1
ATOM 621 C C . MET A 1 85 ? 5.379 -0.679 7.59 1 98.88 85 MET A C 1
ATOM 623 O O . MET A 1 85 ? 4.496 -0.198 8.305 1 98.88 85 MET A O 1
ATOM 627 N N . ARG A 1 86 ? 6.613 -0.426 7.75 1 98.94 86 ARG A N 1
ATOM 628 C CA . ARG A 1 86 ? 7.125 0.708 8.516 1 98.94 86 ARG A CA 1
ATOM 629 C C . ARG A 1 86 ? 7.816 1.716 7.598 1 98.94 86 ARG A C 1
ATOM 631 O O . ARG A 1 86 ? 8.742 1.364 6.863 1 98.94 86 ARG A O 1
ATOM 638 N N . PHE A 1 87 ? 7.348 2.928 7.613 1 98.81 87 PHE A N 1
ATOM 639 C CA . PHE A 1 87 ? 7.898 4.008 6.805 1 98.81 87 PHE A CA 1
ATOM 640 C C . PHE A 1 87 ? 9.008 4.738 7.555 1 98.81 87 PHE A C 1
ATOM 642 O O . PHE A 1 87 ? 8.742 5.438 8.531 1 98.81 87 PHE A O 1
ATOM 649 N N . ARG A 1 88 ? 10.219 4.68 6.988 1 98.69 88 ARG A N 1
ATOM 650 C CA . ARG A 1 88 ? 11.383 5.043 7.789 1 98.69 88 ARG A CA 1
ATOM 651 C C . ARG A 1 88 ? 11.984 6.359 7.312 1 98.69 88 ARG A C 1
ATOM 653 O O . ARG A 1 88 ? 12.562 7.105 8.109 1 98.69 88 ARG A O 1
ATOM 660 N N . ARG A 1 89 ? 11.984 6.559 6.039 1 98.44 89 ARG A N 1
ATOM 661 C CA . ARG A 1 89 ? 12.602 7.73 5.426 1 98.44 89 ARG A CA 1
ATOM 662 C C . ARG A 1 89 ? 11.82 8.188 4.199 1 98.44 89 ARG A C 1
ATOM 664 O O . ARG A 1 89 ? 11.164 7.371 3.537 1 98.44 89 ARG A O 1
ATOM 671 N N . PRO A 1 90 ? 11.859 9.453 3.91 1 98.31 90 PRO A N 1
ATOM 672 C CA . PRO A 1 90 ? 11.18 9.914 2.695 1 98.31 90 PRO A CA 1
ATOM 673 C C . PRO A 1 90 ? 11.875 9.453 1.419 1 98.31 90 PRO A C 1
ATOM 675 O O . PRO A 1 90 ? 13.078 9.156 1.438 1 98.31 90 PRO A O 1
ATOM 678 N N . VAL A 1 91 ? 11.141 9.305 0.402 1 98.75 91 VAL A N 1
ATOM 679 C CA . VAL A 1 91 ? 11.648 9.078 -0.947 1 98.75 91 VAL A CA 1
ATOM 680 C C . VAL A 1 91 ? 11.469 10.336 -1.785 1 98.75 91 VAL A C 1
ATOM 682 O O . VAL A 1 91 ? 10.367 10.891 -1.864 1 98.75 91 VAL A O 1
ATOM 685 N N . LYS A 1 92 ? 12.492 10.852 -2.373 1 98.38 92 LYS A N 1
ATOM 686 C CA . LYS A 1 92 ? 12.438 12.055 -3.195 1 98.38 92 LYS A CA 1
ATOM 687 C C . LYS A 1 92 ? 12.289 11.703 -4.672 1 98.38 92 LYS A C 1
ATOM 689 O O . LYS A 1 92 ? 12.578 10.57 -5.082 1 98.38 92 LYS A O 1
ATOM 694 N N . LEU A 1 93 ? 11.75 12.688 -5.426 1 98.25 93 LEU A N 1
ATOM 695 C CA . LEU A 1 93 ? 11.711 12.516 -6.875 1 98.25 93 LEU A CA 1
ATOM 696 C C . LEU A 1 93 ? 13.117 12.344 -7.438 1 98.25 93 LEU A C 1
ATOM 698 O O . LEU A 1 93 ? 14.039 13.055 -7.039 1 98.25 93 LEU A O 1
ATOM 702 N N . GLY A 1 94 ? 13.234 11.352 -8.289 1 98.5 94 GLY A N 1
ATOM 703 C CA . GLY A 1 94 ? 14.531 11.062 -8.875 1 98.5 94 GLY A CA 1
ATOM 704 C C . GLY A 1 94 ? 15.266 9.945 -8.164 1 98.5 94 GLY A C 1
ATOM 705 O O . GLY A 1 94 ? 16.25 9.406 -8.695 1 98.5 94 GLY A O 1
ATOM 706 N N . ASP A 1 95 ? 14.875 9.57 -6.977 1 98.69 95 ASP A N 1
ATOM 707 C CA . ASP A 1 95 ? 15.523 8.492 -6.234 1 98.69 95 ASP A CA 1
ATOM 708 C C . ASP A 1 95 ? 15.312 7.148 -6.918 1 98.69 95 ASP A C 1
ATOM 710 O O . ASP A 1 95 ? 14.203 6.828 -7.34 1 98.69 95 ASP A O 1
ATOM 714 N N . PRO A 1 96 ? 16.328 6.375 -7.152 1 98.81 96 PRO A N 1
ATOM 715 C CA . PRO A 1 96 ? 16.141 4.961 -7.488 1 98.81 96 PRO A CA 1
ATOM 716 C C . PRO A 1 96 ? 15.734 4.117 -6.277 1 98.81 96 PRO A C 1
ATOM 718 O O . PRO A 1 96 ? 16.531 3.969 -5.34 1 98.81 96 PRO A O 1
ATOM 721 N N . VAL A 1 97 ? 14.594 3.568 -6.27 1 98.94 97 VAL A N 1
ATOM 722 C CA . VAL A 1 97 ? 14.125 2.73 -5.172 1 98.94 97 VAL A CA 1
ATOM 723 C C . VAL A 1 97 ? 14.375 1.261 -5.496 1 98.94 97 VAL A C 1
ATOM 725 O O . VAL A 1 97 ? 13.828 0.732 -6.469 1 98.94 97 VAL A O 1
ATOM 728 N N . VAL A 1 98 ? 15.195 0.65 -4.719 1 98.94 98 VAL A N 1
ATOM 729 C CA . VAL A 1 98 ? 15.398 -0.792 -4.805 1 98.94 98 VAL A CA 1
ATOM 730 C C . VAL A 1 98 ? 14.406 -1.51 -3.893 1 98.94 98 VAL A C 1
ATOM 732 O O . VAL A 1 98 ? 14.414 -1.313 -2.676 1 98.94 98 VAL A O 1
ATOM 735 N N . THR A 1 99 ? 13.547 -2.301 -4.465 1 98.94 99 THR A N 1
ATOM 736 C CA . THR A 1 99 ? 12.57 -3.082 -3.717 1 98.94 99 THR A CA 1
ATOM 737 C C . THR A 1 99 ? 12.938 -4.566 -3.732 1 98.94 99 THR A C 1
ATOM 739 O O . THR A 1 99 ? 13.047 -5.172 -4.801 1 98.94 99 THR A O 1
ATOM 742 N N . ARG A 1 100 ? 13.086 -5.098 -2.537 1 98.94 100 ARG A N 1
ATOM 743 C CA . ARG A 1 100 ? 13.516 -6.488 -2.428 1 98.94 100 ARG A CA 1
ATOM 744 C C . ARG A 1 100 ? 12.562 -7.289 -1.546 1 98.94 100 ARG A C 1
ATOM 746 O O . ARG A 1 100 ? 12.117 -6.801 -0.506 1 98.94 100 ARG A O 1
ATOM 753 N N . VAL A 1 101 ? 12.289 -8.461 -1.959 1 98.94 101 VAL A N 1
ATOM 754 C CA . VAL A 1 101 ? 11.508 -9.422 -1.194 1 98.94 101 VAL A CA 1
ATOM 755 C C . VAL A 1 101 ? 12.328 -10.688 -0.963 1 98.94 101 VAL A C 1
ATOM 757 O O . VAL A 1 101 ? 13.016 -11.164 -1.869 1 98.94 101 VAL A O 1
ATOM 760 N N . THR A 1 102 ? 12.297 -11.164 0.251 1 99 102 THR A N 1
ATOM 761 C CA . THR A 1 102 ? 13.07 -12.344 0.612 1 99 102 THR A CA 1
ATOM 762 C C . THR A 1 102 ? 12.211 -13.336 1.394 1 99 102 THR A C 1
ATOM 764 O O . THR A 1 102 ? 11.539 -12.961 2.355 1 99 102 THR A O 1
ATOM 767 N N . VAL A 1 103 ? 12.289 -14.578 1.013 1 98.94 103 VAL A N 1
ATOM 768 C CA . VAL A 1 103 ? 11.555 -15.617 1.727 1 98.94 103 VAL A CA 1
ATOM 769 C C . VAL A 1 103 ? 12.172 -15.828 3.107 1 98.94 103 VAL A C 1
ATOM 771 O O . VAL A 1 103 ? 13.344 -16.172 3.225 1 98.94 103 VAL A O 1
ATOM 774 N N . GLN A 1 104 ? 11.359 -15.648 4.094 1 98.94 104 GLN A N 1
ATOM 775 C CA . GLN A 1 104 ? 11.836 -15.781 5.469 1 98.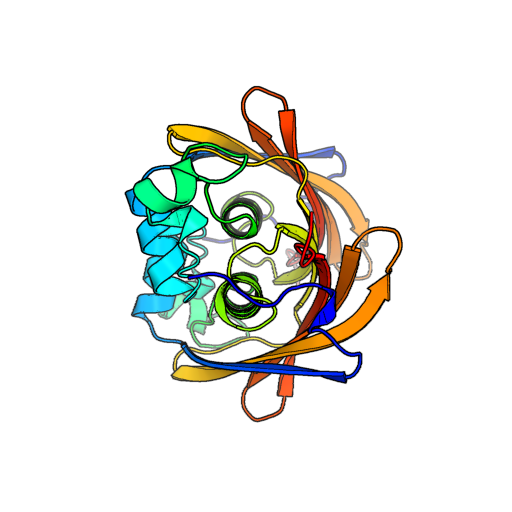94 104 GLN A CA 1
ATOM 776 C C . GLN A 1 104 ? 11.383 -17.109 6.078 1 98.94 104 GLN A C 1
ATOM 778 O O . GLN A 1 104 ? 12.078 -17.656 6.938 1 98.94 104 GLN A O 1
ATOM 783 N N . ALA A 1 105 ? 10.266 -17.531 5.727 1 98.88 105 ALA A N 1
ATOM 784 C CA . ALA A 1 105 ? 9.688 -18.75 6.273 1 98.88 105 ALA A CA 1
ATOM 785 C C . ALA A 1 105 ? 8.695 -19.375 5.301 1 98.88 105 ALA A C 1
ATOM 787 O O . ALA A 1 105 ? 8.109 -18.672 4.469 1 98.88 105 ALA A O 1
ATOM 788 N N . LEU A 1 106 ? 8.523 -20.672 5.473 1 98.81 106 LEU A N 1
ATOM 789 C CA . LEU A 1 106 ? 7.574 -21.438 4.672 1 98.81 106 LEU A CA 1
ATOM 790 C C . LEU A 1 106 ? 6.707 -22.328 5.562 1 98.81 106 LEU A C 1
ATOM 792 O O . LEU A 1 106 ? 7.219 -23.031 6.441 1 98.81 106 LEU A O 1
ATOM 796 N N . ASP A 1 107 ? 5.488 -22.219 5.395 1 98.56 107 ASP A N 1
ATOM 797 C CA . ASP A 1 107 ? 4.516 -23.094 6.051 1 98.56 107 ASP A CA 1
ATOM 798 C C . ASP A 1 107 ? 3.938 -24.109 5.074 1 98.56 107 ASP A C 1
ATOM 800 O O . ASP A 1 107 ? 2.955 -23.828 4.383 1 98.56 107 ASP A O 1
ATOM 804 N N . ASP A 1 108 ? 4.422 -25.25 5.109 1 96.88 108 ASP A N 1
ATOM 805 C CA . ASP A 1 108 ? 4.098 -26.281 4.133 1 96.88 108 ASP A CA 1
ATOM 806 C C . ASP A 1 108 ? 2.627 -26.688 4.227 1 96.88 108 ASP A C 1
ATOM 808 O O . ASP A 1 108 ? 1.969 -26.891 3.203 1 96.88 108 ASP A O 1
ATOM 812 N N . LYS A 1 109 ? 2.168 -26.828 5.391 1 96.62 109 LYS A N 1
ATOM 813 C CA . LYS A 1 109 ? 0.796 -27.297 5.602 1 96.62 109 LYS A CA 1
ATOM 814 C C . LYS A 1 109 ? -0.204 -26.328 4.957 1 96.62 109 LYS A C 1
ATOM 816 O O . LYS A 1 109 ? -1.173 -26.766 4.332 1 96.62 109 LYS A O 1
ATOM 821 N N . ARG A 1 110 ? 0.079 -25.078 4.938 1 96.31 110 ARG A N 1
ATOM 822 C CA . ARG A 1 110 ? -0.881 -24.078 4.465 1 96.31 110 ARG A CA 1
ATOM 823 C C . ARG A 1 110 ? -0.518 -23.594 3.066 1 96.31 110 ARG A C 1
ATOM 825 O O . ARG A 1 110 ? -1.323 -22.938 2.404 1 96.31 110 ARG A O 1
ATOM 832 N N . GLY A 1 111 ? 0.72 -23.859 2.691 1 97.69 111 GLY A N 1
ATOM 833 C CA . GLY A 1 111 ? 1.209 -23.297 1.446 1 97.69 111 GLY A CA 1
ATOM 834 C C . GLY A 1 111 ? 1.511 -21.812 1.548 1 97.69 111 GLY A C 1
ATOM 835 O O . GLY A 1 111 ? 1.33 -21.062 0.58 1 97.69 111 GLY A O 1
ATOM 836 N N . HIS A 1 112 ? 1.855 -21.359 2.754 1 98.69 112 HIS A N 1
ATOM 837 C CA . HIS A 1 112 ? 2.115 -19.953 2.988 1 98.69 112 HIS A CA 1
ATOM 838 C C . HIS A 1 112 ? 3.611 -19.656 3.006 1 98.69 112 HIS A C 1
ATOM 840 O O . HIS A 1 112 ? 4.402 -20.484 3.475 1 98.69 112 HIS A O 1
ATOM 846 N N . ALA A 1 113 ? 3.947 -18.562 2.461 1 98.88 113 ALA A N 1
ATOM 847 C CA . ALA A 1 113 ? 5.297 -18.016 2.598 1 98.88 113 ALA A CA 1
ATOM 848 C C . ALA A 1 113 ? 5.273 -16.672 3.316 1 98.88 113 ALA A C 1
ATOM 850 O O . ALA A 1 113 ? 4.414 -15.828 3.045 1 98.88 113 ALA A O 1
ATOM 851 N N . THR A 1 114 ? 6.152 -16.531 4.27 1 98.94 114 THR A N 1
ATOM 852 C CA . THR A 1 114 ? 6.418 -15.234 4.883 1 98.94 114 THR A CA 1
ATOM 853 C C . THR A 1 114 ? 7.609 -14.547 4.215 1 98.94 114 THR A C 1
ATOM 855 O O . THR A 1 114 ? 8.688 -15.141 4.102 1 98.94 114 THR A O 1
ATOM 858 N N . LEU A 1 115 ? 7.43 -13.352 3.818 1 98.94 115 LEU A N 1
ATOM 859 C CA . LEU A 1 115 ? 8.43 -12.617 3.057 1 98.94 115 LEU A CA 1
ATOM 860 C C . LEU A 1 115 ? 8.883 -11.375 3.818 1 98.94 115 LEU A C 1
ATOM 862 O O . LEU A 1 115 ? 8.055 -10.578 4.266 1 98.94 115 LEU A O 1
ATOM 866 N N . ALA A 1 116 ? 10.203 -11.227 3.992 1 98.94 116 ALA A N 1
ATOM 867 C CA . ALA A 1 116 ? 10.711 -9.906 4.34 1 98.94 116 ALA A CA 1
ATOM 868 C C . ALA A 1 116 ? 10.633 -8.953 3.146 1 98.94 116 ALA A C 1
ATOM 870 O O . ALA A 1 116 ? 11.055 -9.305 2.039 1 98.94 116 ALA A O 1
ATOM 871 N N . THR A 1 117 ? 10.141 -7.805 3.32 1 98.94 117 THR A N 1
ATOM 872 C CA . THR A 1 117 ? 10.016 -6.812 2.26 1 98.94 117 THR A CA 1
ATOM 873 C C . THR A 1 117 ? 10.766 -5.531 2.627 1 98.94 117 THR A C 1
ATOM 875 O O . THR A 1 117 ? 10.648 -5.043 3.752 1 98.94 117 THR A O 1
ATOM 878 N N . VAL A 1 118 ? 11.555 -5.012 1.671 1 98.94 118 VAL A N 1
ATOM 879 C CA . VAL A 1 118 ? 12.352 -3.82 1.969 1 98.94 118 VAL A CA 1
ATOM 880 C C . VAL A 1 118 ? 12.461 -2.947 0.72 1 98.94 118 VAL A C 1
ATOM 882 O O . VAL A 1 118 ? 12.625 -3.459 -0.39 1 98.94 118 VAL A O 1
ATOM 885 N N . CYS A 1 119 ? 12.289 -1.67 0.886 1 98.94 119 CYS A N 1
ATOM 886 C CA . CYS A 1 119 ? 12.656 -0.659 -0.102 1 98.94 119 CYS A CA 1
ATOM 887 C C . CYS A 1 119 ? 13.828 0.185 0.385 1 98.94 119 CYS A C 1
ATOM 889 O O . CYS A 1 119 ? 13.844 0.627 1.534 1 98.94 119 CYS A O 1
ATOM 891 N N . GLN A 1 120 ? 14.766 0.381 -0.523 1 98.94 120 GLN A N 1
ATOM 892 C CA . GLN A 1 120 ? 15.953 1.139 -0.151 1 98.94 120 GLN A CA 1
ATOM 893 C C . GLN A 1 120 ? 16.266 2.217 -1.186 1 98.94 120 GLN A C 1
ATOM 895 O O . GLN A 1 120 ? 15.984 2.043 -2.373 1 98.94 120 GLN A O 1
ATOM 900 N N . VAL A 1 121 ? 16.797 3.309 -0.741 1 98.88 121 VAL A N 1
ATOM 901 C CA . VAL A 1 121 ? 17.406 4.367 -1.544 1 98.88 121 VAL A CA 1
ATOM 902 C C . VAL A 1 121 ? 18.828 4.625 -1.073 1 98.88 121 VAL A C 1
ATOM 904 O O . VAL A 1 121 ? 19.062 4.887 0.11 1 98.88 121 VAL A O 1
ATOM 907 N N . ASP A 1 122 ? 19.781 4.488 -1.969 1 98.06 122 ASP A N 1
ATOM 908 C CA . ASP A 1 122 ? 21.188 4.695 -1.652 1 98.06 122 ASP A CA 1
ATOM 909 C C . ASP A 1 122 ? 21.625 3.828 -0.471 1 98.06 122 ASP A C 1
ATOM 911 O O . ASP A 1 122 ? 22.266 4.312 0.456 1 98.06 122 ASP A O 1
ATOM 915 N N . GLY A 1 123 ? 21.078 2.652 -0.51 1 98.38 123 GLY A N 1
ATOM 916 C CA . GLY A 1 123 ? 21.484 1.676 0.488 1 98.38 123 GLY A CA 1
ATOM 917 C C . GLY A 1 123 ? 20.812 1.873 1.828 1 98.38 123 GLY A C 1
ATOM 918 O O . GLY A 1 123 ? 21.016 1.089 2.758 1 98.38 123 GLY A O 1
ATOM 919 N N . LYS A 1 124 ? 19.969 2.883 1.983 1 98.81 124 LYS A N 1
ATOM 920 C CA . LYS A 1 124 ? 19.234 3.15 3.223 1 98.81 124 LYS A CA 1
ATOM 921 C C . LYS A 1 124 ? 17.781 2.703 3.115 1 98.81 124 LYS A C 1
ATOM 923 O O . LYS A 1 124 ? 17.125 2.969 2.111 1 98.81 124 LYS A O 1
ATOM 928 N N . THR A 1 125 ? 17.344 2.031 4.164 1 98.94 125 THR A N 1
ATOM 929 C CA . THR A 1 125 ? 15.969 1.542 4.172 1 98.94 125 THR A CA 1
ATOM 930 C C . THR A 1 125 ? 14.984 2.701 4.27 1 98.94 125 THR A C 1
ATOM 932 O O . THR A 1 125 ? 15.062 3.52 5.188 1 9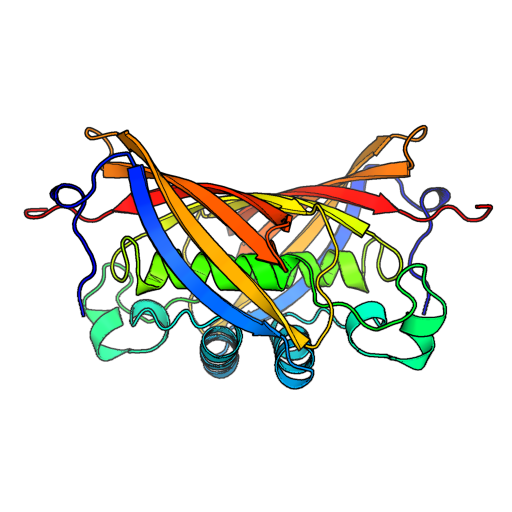8.94 125 THR A O 1
ATOM 935 N N . VAL A 1 126 ? 14.031 2.738 3.359 1 98.94 126 VAL A N 1
ATOM 936 C CA . VAL A 1 126 ? 13.008 3.777 3.414 1 98.94 126 VAL A CA 1
ATOM 937 C C . VAL A 1 126 ? 11.68 3.172 3.873 1 98.94 126 VAL A C 1
ATOM 939 O O . VAL A 1 126 ? 10.867 3.852 4.5 1 98.94 126 VAL A O 1
ATOM 942 N N . VAL A 1 127 ? 11.414 1.922 3.494 1 98.94 127 VAL A N 1
ATOM 943 C CA . VAL A 1 127 ? 10.273 1.153 3.986 1 98.94 127 VAL A CA 1
ATOM 944 C C . VAL A 1 127 ? 10.695 -0.289 4.25 1 98.94 127 VAL A C 1
ATOM 946 O O . VAL A 1 127 ? 11.461 -0.871 3.475 1 98.94 127 VAL A O 1
ATOM 949 N N . ASP A 1 128 ? 10.219 -0.857 5.262 1 98.94 128 ASP A N 1
ATOM 950 C CA . ASP A 1 128 ? 10.422 -2.287 5.48 1 98.94 128 ASP A CA 1
ATOM 951 C C . ASP A 1 128 ? 9.195 -2.922 6.121 1 98.94 128 ASP A C 1
ATOM 953 O O . ASP A 1 128 ? 8.266 -2.219 6.523 1 98.94 128 ASP A O 1
ATOM 957 N N . GLY A 1 129 ? 9.156 -4.242 6.105 1 98.94 129 GLY A N 1
ATOM 958 C CA . GLY A 1 129 ? 8.039 -4.969 6.68 1 98.94 129 GLY A CA 1
ATOM 959 C C . GLY A 1 129 ? 8.023 -6.438 6.312 1 98.94 129 GLY A C 1
ATOM 960 O O . GLY A 1 129 ? 9.078 -7.035 6.09 1 98.94 129 GLY A O 1
ATOM 961 N N . GLU A 1 130 ? 6.809 -6.949 6.41 1 98.94 130 GLU A N 1
ATOM 962 C CA . GLU A 1 130 ? 6.609 -8.375 6.168 1 98.94 130 GLU A CA 1
ATOM 963 C C . GLU A 1 130 ? 5.297 -8.633 5.43 1 98.94 130 GLU A C 1
ATOM 965 O O . GLU A 1 130 ? 4.285 -7.988 5.711 1 98.94 130 GLU A O 1
ATOM 970 N N . ALA A 1 131 ? 5.379 -9.547 4.52 1 98.94 131 ALA A N 1
ATOM 971 C CA . ALA A 1 131 ? 4.18 -10.016 3.83 1 98.94 131 ALA A CA 1
ATOM 972 C C . ALA A 1 131 ? 3.967 -11.508 4.047 1 98.94 131 ALA A C 1
ATOM 974 O O . ALA A 1 131 ? 4.934 -12.266 4.184 1 98.94 131 ALA A O 1
ATOM 975 N N . VAL A 1 132 ? 2.766 -11.891 4.121 1 98.94 132 VAL A N 1
ATOM 976 C CA . VAL A 1 132 ? 2.389 -13.297 4.035 1 98.94 132 VAL A CA 1
ATOM 977 C C . VAL A 1 132 ? 1.565 -13.539 2.771 1 98.94 132 VAL A C 1
ATOM 979 O O . VAL A 1 132 ? 0.635 -12.781 2.477 1 98.94 132 VAL A O 1
ATOM 982 N N . ILE A 1 133 ? 1.946 -14.57 2.055 1 98.75 133 ILE A N 1
ATOM 983 C CA . ILE A 1 133 ? 1.255 -14.891 0.812 1 98.75 133 ILE A CA 1
ATOM 984 C C . ILE A 1 133 ? 0.936 -16.391 0.773 1 98.75 133 ILE A C 1
ATOM 986 O O . ILE A 1 133 ? 1.589 -17.188 1.449 1 98.75 133 ILE A O 1
ATOM 990 N N . MET A 1 134 ? -0.094 -16.734 0.094 1 98.06 134 MET A N 1
ATOM 991 C CA . MET A 1 134 ? -0.372 -18.109 -0.276 1 98.06 134 MET A CA 1
ATOM 992 C C . MET A 1 134 ? 0.131 -18.406 -1.685 1 98.06 134 MET A C 1
ATOM 994 O O . MET A 1 134 ? -0.106 -17.641 -2.611 1 98.06 134 MET A O 1
ATOM 998 N N . VAL A 1 135 ? 0.802 -19.484 -1.864 1 97.69 135 VAL A N 1
ATOM 999 C CA . VAL A 1 135 ? 1.441 -19.828 -3.127 1 97.69 135 VAL A CA 1
ATOM 1000 C C . VAL A 1 135 ? 0.831 -21.125 -3.674 1 97.69 135 VAL A C 1
ATOM 1002 O O . VAL A 1 135 ? 0.577 -22.062 -2.92 1 97.69 135 VAL A O 1
ATOM 1005 N N . PRO A 1 136 ? 0.608 -21.141 -4.988 1 95.38 136 PRO A N 1
ATOM 1006 C CA . PRO A 1 136 ? 0.081 -22.375 -5.562 1 95.38 136 PRO A CA 1
ATOM 1007 C C . PRO A 1 136 ? 1.053 -23.547 -5.438 1 95.38 136 PRO A C 1
ATOM 1009 O O . PRO A 1 136 ? 2.27 -23.344 -5.469 1 95.38 136 PRO A O 1
ATOM 1012 N N . ARG A 1 137 ? 0.456 -24.672 -5.41 1 95.38 137 ARG A N 1
ATOM 1013 C CA . ARG A 1 137 ? 1.245 -25.906 -5.367 1 95.38 137 ARG A CA 1
ATOM 1014 C C . ARG A 1 137 ? 1.214 -26.625 -6.715 1 95.38 137 ARG A C 1
ATOM 1016 O O . ARG A 1 137 ? 0.233 -26.516 -7.453 1 95.38 137 ARG A O 1
ATOM 1023 N N . LYS A 1 138 ? 2.207 -27.344 -7.242 1 90.44 138 LYS A N 1
ATOM 1024 C CA . LYS A 1 138 ? 2.283 -28.062 -8.516 1 90.44 138 LYS A CA 1
ATOM 1025 C C . LYS A 1 138 ? 1.185 -29.109 -8.625 1 90.44 138 LYS A C 1
ATOM 1027 O O . LYS A 1 138 ? 0.593 -29.297 -9.695 1 90.44 138 LYS A O 1
ATOM 1032 N N . GLY A 1 139 ? 0.665 -29.641 -7.738 1 79.06 139 GLY A N 1
ATOM 1033 C CA . GLY A 1 139 ? -0.263 -30.766 -7.785 1 79.06 139 GLY A CA 1
ATOM 1034 C C . GLY A 1 139 ? -1.623 -30.438 -7.199 1 79.06 139 GLY A C 1
ATOM 1035 O O . GLY A 1 139 ? -2.455 -31.328 -7.016 1 79.06 139 GLY A O 1
ATOM 1036 N N . ALA A 1 140 ? -1.808 -29.281 -7.027 1 66.31 140 ALA A N 1
ATOM 1037 C CA . ALA A 1 140 ? -3.111 -28.984 -6.445 1 66.31 140 ALA A CA 1
ATOM 1038 C C . ALA A 1 140 ? -4.156 -28.75 -7.535 1 66.31 140 ALA A C 1
ATOM 1040 O O . ALA A 1 140 ? -3.818 -28.359 -8.656 1 66.31 140 ALA A O 1
ATOM 1041 N N . MET B 1 1 ? -2.957 23.625 1.717 1 76.56 1 MET B N 1
ATOM 1042 C CA . MET B 1 1 ? -4.059 23.375 2.637 1 76.56 1 MET B CA 1
ATOM 1043 C C . MET B 1 1 ? -3.607 22.5 3.801 1 76.56 1 MET B C 1
ATOM 1045 O O . MET B 1 1 ? -2.863 21.531 3.605 1 76.56 1 MET B O 1
ATOM 1049 N N . GLN B 1 2 ? -3.684 22.922 4.934 1 87.81 2 GLN B N 1
ATOM 1050 C CA . GLN B 1 2 ? -3.332 22.281 6.191 1 87.81 2 GLN B CA 1
ATOM 1051 C C . GLN B 1 2 ? -4.457 21.375 6.68 1 87.81 2 G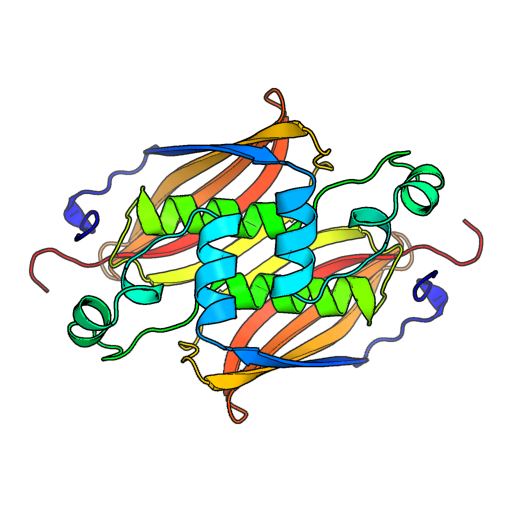LN B C 1
ATOM 1053 O O . GLN B 1 2 ? -5.633 21.734 6.605 1 87.81 2 GLN B O 1
ATOM 1058 N N . GLY B 1 3 ? -4.086 20.078 7.023 1 95.69 3 GLY B N 1
ATOM 1059 C CA . GLY B 1 3 ? -5.055 19.172 7.613 1 95.69 3 GLY B CA 1
ATOM 1060 C C . GLY B 1 3 ? -5.316 19.438 9.078 1 95.69 3 GLY B C 1
ATOM 1061 O O . GLY B 1 3 ? -5.141 20.578 9.547 1 95.69 3 GLY B O 1
ATOM 1062 N N . LEU B 1 4 ? -5.891 18.469 9.719 1 97.81 4 LEU B N 1
ATOM 1063 C CA . LEU B 1 4 ? -6.195 18.594 11.141 1 97.81 4 LEU B CA 1
ATOM 1064 C C . LEU B 1 4 ? -4.926 18.5 11.977 1 97.81 4 LEU B C 1
ATOM 1066 O O . LEU B 1 4 ? -3.99 17.781 11.625 1 97.81 4 LEU B O 1
ATOM 1070 N N . PHE B 1 5 ? -4.93 19.234 13.07 1 97.94 5 PHE B N 1
ATOM 1071 C CA . PHE B 1 5 ? -3.881 19.094 14.078 1 97.94 5 PHE B CA 1
ATOM 1072 C C . PHE B 1 5 ? -4.223 18 15.078 1 97.94 5 PHE B C 1
ATOM 1074 O O . PHE B 1 5 ? -5.363 17.531 15.133 1 97.94 5 PHE B O 1
ATOM 1081 N N . PHE B 1 6 ? -3.193 17.547 15.797 1 98.31 6 PHE B N 1
ATOM 1082 C CA . PHE B 1 6 ? -3.365 16.484 16.781 1 98.31 6 PHE B CA 1
ATOM 1083 C C . PHE B 1 6 ? -4.492 16.812 17.75 1 98.31 6 PHE B C 1
ATOM 1085 O O . PHE B 1 6 ? -5.316 15.961 18.078 1 98.31 6 PHE B O 1
ATOM 1092 N N . GLU B 1 7 ? -4.574 18.078 18.156 1 97.75 7 GLU B N 1
ATOM 1093 C CA . GLU B 1 7 ? -5.535 18.547 19.141 1 97.75 7 GLU B CA 1
ATOM 1094 C C . GLU B 1 7 ? -6.961 18.5 18.594 1 97.75 7 GLU B C 1
ATOM 1096 O O . GLU B 1 7 ? -7.926 18.594 19.359 1 97.75 7 GLU B O 1
ATOM 1101 N N . ASP B 1 8 ? -7.039 18.391 17.297 1 98.12 8 ASP B N 1
ATOM 1102 C CA . ASP B 1 8 ? -8.352 18.359 16.656 1 98.12 8 ASP B CA 1
ATOM 1103 C C . ASP B 1 8 ? -8.906 16.938 16.609 1 98.12 8 ASP B C 1
ATOM 1105 O O . ASP B 1 8 ? -10.062 16.734 16.25 1 98.12 8 ASP B O 1
ATOM 1109 N N . LEU B 1 9 ? -8.117 15.945 16.891 1 98.56 9 LEU B N 1
ATOM 1110 C CA . LEU B 1 9 ? -8.5 14.547 16.766 1 98.56 9 LEU B CA 1
ATOM 1111 C C . LEU B 1 9 ? -9.172 14.039 18.031 1 98.56 9 LEU B C 1
ATOM 1113 O O . LEU B 1 9 ? -8.859 14.508 19.141 1 98.56 9 LEU B O 1
ATOM 1117 N N . SER B 1 10 ? -10.055 13.109 17.891 1 98.75 10 SER B N 1
ATOM 1118 C CA . SER B 1 10 ? -10.68 12.391 18.984 1 98.75 10 SER B CA 1
ATOM 1119 C C . SER B 1 10 ? -10.875 10.914 18.641 1 98.75 10 SER B C 1
ATOM 1121 O O . SER B 1 10 ? -11.195 10.578 17.5 1 98.75 10 SER B O 1
ATOM 1123 N N . VAL B 1 11 ? -10.727 10.086 19.672 1 98.81 11 VAL B N 1
ATOM 1124 C CA . VAL B 1 11 ? -10.984 8.656 19.469 1 98.81 11 VAL B CA 1
ATOM 1125 C C . VAL B 1 11 ? -12.406 8.453 18.969 1 98.81 11 VAL B C 1
ATOM 1127 O O . VAL B 1 11 ? -13.352 9.055 19.484 1 98.81 11 VAL B O 1
ATOM 1130 N N . GLY B 1 12 ? -12.555 7.629 17.938 1 98.81 12 GLY B N 1
ATOM 1131 C CA . GLY B 1 12 ? -13.852 7.371 17.344 1 98.81 12 GLY B CA 1
ATOM 1132 C C . GLY B 1 12 ? -14.125 8.219 16.109 1 98.81 12 GLY B C 1
ATOM 1133 O O . GLY B 1 12 ? -15.031 7.91 15.328 1 98.81 12 GLY B O 1
ATOM 1134 N N . GLN B 1 13 ? -13.406 9.305 15.969 1 98.88 13 GLN B N 1
ATOM 1135 C CA . GLN B 1 13 ? -13.508 10.141 14.781 1 98.88 13 GLN B CA 1
ATOM 1136 C C . GLN B 1 13 ? -13.172 9.352 13.516 1 98.88 13 GLN B C 1
ATOM 1138 O O . GLN B 1 13 ? -12.234 8.555 13.516 1 98.88 13 GLN B O 1
ATOM 1143 N N . SER B 1 14 ? -13.984 9.547 12.422 1 98.94 14 SER B N 1
ATOM 1144 C CA . SER B 1 14 ? -13.758 8.766 11.211 1 98.94 14 SER B CA 1
ATOM 1145 C C . SER B 1 14 ? -13.961 9.609 9.953 1 98.94 14 SER B C 1
ATOM 1147 O O . SER B 1 14 ? -14.555 10.688 10.023 1 98.94 14 SER B O 1
ATOM 1149 N N . ALA B 1 15 ? -13.391 9.203 8.891 1 98.88 15 ALA B N 1
ATOM 1150 C CA . ALA B 1 15 ? -13.594 9.727 7.535 1 98.88 15 ALA B CA 1
ATOM 1151 C C . ALA B 1 15 ? -13.562 8.594 6.508 1 98.88 15 ALA B C 1
ATOM 1153 O O . ALA B 1 15 ? -13 7.531 6.758 1 98.88 15 ALA B O 1
ATOM 1154 N N . GLU B 1 16 ? -14.219 8.812 5.414 1 98.75 16 GLU B N 1
ATOM 1155 C CA . GLU B 1 16 ? -14.25 7.766 4.395 1 98.75 16 GLU B CA 1
ATOM 1156 C C . GLU B 1 16 ? -14.352 8.359 2.994 1 98.75 16 GLU B C 1
ATOM 1158 O O . GLU B 1 16 ? -14.727 9.523 2.834 1 98.75 16 GLU B O 1
ATOM 1163 N N . THR B 1 17 ? -13.977 7.695 2.01 1 98.62 17 THR B N 1
ATOM 1164 C CA . THR B 1 17 ? -14.188 7.941 0.587 1 98.62 17 THR B CA 1
ATOM 1165 C C . THR B 1 17 ? -14.727 6.691 -0.103 1 98.62 17 THR B C 1
ATOM 1167 O O . THR B 1 17 ? -14.672 5.594 0.454 1 98.62 17 THR B O 1
ATOM 1170 N N . THR B 1 18 ? -15.391 6.863 -1.183 1 98.75 18 THR B N 1
ATOM 1171 C CA . THR B 1 18 ? -15.828 5.758 -2.031 1 98.75 18 THR B CA 1
ATOM 1172 C C . THR B 1 18 ? -15.289 5.922 -3.449 1 98.75 18 THR B C 1
ATOM 1174 O O . THR B 1 18 ? -15.367 7.008 -4.027 1 98.75 18 THR B O 1
ATOM 1177 N N . LYS B 1 19 ? -14.727 4.871 -3.98 1 98.38 19 LYS B N 1
ATOM 1178 C CA . LYS B 1 19 ? -14.227 4.863 -5.352 1 98.38 19 LYS B CA 1
ATOM 1179 C C . LYS B 1 19 ? -14.664 3.6 -6.09 1 98.38 19 LYS B C 1
ATOM 1181 O O . LYS B 1 19 ? -14.539 2.492 -5.559 1 98.38 19 LYS B O 1
ATOM 1186 N N . VAL B 1 20 ? -15.18 3.744 -7.262 1 98.62 20 VAL B N 1
ATOM 1187 C CA . VAL B 1 20 ? -15.461 2.598 -8.117 1 98.62 20 VAL B CA 1
ATOM 1188 C C . VAL B 1 20 ? -14.195 2.172 -8.852 1 98.62 20 VAL B C 1
ATOM 1190 O O . VAL B 1 20 ? -13.555 2.988 -9.516 1 98.62 20 VAL B O 1
ATOM 1193 N N . VAL B 1 21 ? -13.828 0.917 -8.742 1 98.62 21 VAL B N 1
ATOM 1194 C CA . VAL B 1 21 ? -12.633 0.42 -9.406 1 98.62 21 VAL B CA 1
ATOM 1195 C C . VAL B 1 21 ? -12.914 0.212 -10.891 1 98.62 21 VAL B C 1
ATOM 1197 O O . VAL B 1 21 ? -13.75 -0.61 -11.258 1 98.62 21 VAL B O 1
ATOM 1200 N N . THR B 1 22 ? -12.219 0.914 -11.703 1 98.31 22 THR B N 1
ATOM 1201 C CA . THR B 1 22 ? -12.391 0.779 -13.148 1 98.31 22 THR B CA 1
ATOM 1202 C C . THR B 1 22 ? -11.219 0.032 -13.766 1 98.31 22 THR B C 1
ATOM 1204 O O . THR B 1 22 ? -10.188 -0.171 -13.117 1 98.31 22 THR B O 1
ATOM 1207 N N . ALA B 1 23 ? -11.438 -0.379 -15.047 1 98.12 23 ALA B N 1
ATOM 1208 C CA . ALA B 1 23 ? -10.336 -0.981 -15.789 1 98.12 23 ALA B CA 1
ATOM 1209 C C . ALA B 1 23 ? -9.148 -0.026 -15.883 1 98.12 23 ALA B C 1
ATOM 1211 O O . ALA B 1 23 ? -7.992 -0.451 -15.789 1 98.12 23 ALA B O 1
ATOM 1212 N N . ASN B 1 24 ? -9.445 1.248 -16.062 1 97.75 24 ASN B N 1
ATOM 1213 C CA . ASN B 1 24 ? -8.391 2.254 -16.141 1 97.75 24 ASN B CA 1
ATOM 1214 C C . ASN B 1 24 ? -7.605 2.338 -14.828 1 97.75 24 ASN B C 1
ATOM 1216 O O . ASN B 1 24 ? -6.391 2.533 -14.844 1 97.75 24 ASN B O 1
ATOM 1220 N N . ASP B 1 25 ? -8.258 2.246 -13.719 1 98.06 25 ASP B N 1
ATOM 1221 C CA . ASP B 1 25 ? -7.578 2.266 -12.422 1 98.06 25 ASP B CA 1
ATOM 1222 C C . ASP B 1 25 ? -6.594 1.105 -12.305 1 98.06 25 ASP B C 1
ATOM 1224 O O . ASP B 1 25 ? -5.461 1.29 -11.859 1 98.06 25 ASP B O 1
ATOM 1228 N N . VAL B 1 26 ? -7.062 -0.076 -12.688 1 98.62 26 VAL B N 1
ATOM 1229 C CA . VAL B 1 26 ? -6.246 -1.284 -12.602 1 98.62 26 VAL B CA 1
ATOM 1230 C C . VAL B 1 26 ? -5.039 -1.16 -13.531 1 98.62 26 VAL B C 1
ATOM 1232 O O . VAL B 1 26 ? -3.912 -1.472 -13.133 1 98.62 26 VAL B O 1
ATOM 1235 N N . GLU B 1 27 ? -5.227 -0.677 -14.734 1 98.5 27 GLU B N 1
ATOM 1236 C CA . GLU B 1 27 ? -4.141 -0.488 -15.688 1 98.5 27 GLU B CA 1
ATOM 1237 C C . GLU B 1 27 ? -3.158 0.576 -15.211 1 98.5 27 GLU B C 1
ATOM 1239 O O . GLU B 1 27 ? -1.943 0.408 -15.328 1 98.5 27 GLU B O 1
ATOM 1244 N N . ALA B 1 28 ? -3.695 1.676 -14.734 1 98.31 28 ALA B N 1
ATOM 1245 C CA . ALA B 1 28 ? -2.854 2.758 -14.234 1 98.31 28 ALA B CA 1
ATOM 1246 C C . ALA B 1 28 ? -2.029 2.303 -13.039 1 98.31 28 ALA B C 1
ATOM 1248 O O . ALA B 1 28 ? -0.847 2.639 -12.922 1 98.31 28 ALA B O 1
ATOM 1249 N N . PHE B 1 29 ? -2.645 1.526 -12.102 1 98.69 29 PHE B N 1
ATOM 1250 C CA . PHE B 1 29 ? -1.911 1.017 -10.945 1 98.69 29 PHE B CA 1
ATOM 1251 C C . PHE B 1 29 ? -0.79 0.083 -11.391 1 98.69 29 PHE B C 1
ATOM 1253 O O . PHE B 1 29 ? 0.318 0.137 -10.852 1 98.69 29 PHE B O 1
ATOM 1260 N N . ALA B 1 30 ? -1.126 -0.769 -12.352 1 98.5 30 ALA B N 1
ATOM 1261 C CA . ALA B 1 30 ? -0.103 -1.658 -12.891 1 98.5 30 ALA B CA 1
ATOM 1262 C C . ALA B 1 30 ? 1.063 -0.863 -13.477 1 98.5 30 ALA B C 1
ATOM 1264 O O . ALA B 1 30 ? 2.227 -1.218 -13.266 1 98.5 30 ALA B O 1
ATOM 1265 N N . ALA B 1 31 ? 0.765 0.19 -14.148 1 98.06 31 ALA B N 1
ATOM 1266 C CA . ALA B 1 31 ? 1.791 1.005 -14.789 1 98.06 31 ALA B CA 1
ATOM 1267 C C . ALA B 1 31 ? 2.678 1.689 -13.758 1 98.06 31 ALA B C 1
ATOM 1269 O O . ALA B 1 31 ? 3.904 1.715 -13.898 1 98.06 31 ALA B O 1
ATOM 1270 N N . VAL B 1 32 ? 2.102 2.189 -12.75 1 97.88 32 VAL B N 1
ATOM 1271 C CA . VAL B 1 32 ? 2.857 2.969 -11.773 1 97.88 32 VAL B CA 1
ATOM 1272 C C . VAL B 1 32 ? 3.627 2.031 -10.844 1 97.88 32 VAL B C 1
ATOM 1274 O O . VAL B 1 32 ? 4.75 2.334 -10.438 1 97.88 32 VAL B O 1
ATOM 1277 N N . SER B 1 33 ? 3.086 0.908 -10.516 1 97.94 33 SER B N 1
ATOM 1278 C CA . SER B 1 33 ? 3.682 -0.013 -9.555 1 97.94 33 SER B CA 1
ATOM 1279 C C . SER B 1 33 ? 4.668 -0.959 -10.227 1 97.94 33 SER B C 1
ATOM 1281 O O . SER B 1 33 ? 5.625 -1.418 -9.602 1 97.94 33 SER B O 1
ATOM 1283 N N . GLY B 1 34 ? 4.32 -1.352 -11.484 1 97.56 34 GLY B N 1
ATOM 1284 C CA . GLY B 1 34 ? 5.023 -2.434 -12.148 1 97.56 34 GLY B CA 1
ATOM 1285 C C . GLY B 1 34 ? 4.395 -3.793 -11.914 1 97.56 34 GLY B C 1
ATOM 1286 O O . GLY B 1 34 ? 4.906 -4.809 -12.383 1 97.56 34 GLY B O 1
ATOM 1287 N N . ASP B 1 35 ? 3.34 -3.85 -11.133 1 97.81 35 ASP B N 1
ATOM 1288 C CA . ASP B 1 35 ? 2.639 -5.109 -10.906 1 97.81 35 ASP B CA 1
ATOM 1289 C C . ASP B 1 35 ? 1.757 -5.473 -12.094 1 97.81 35 ASP B C 1
ATOM 1291 O O . ASP B 1 35 ? 0.571 -5.133 -12.125 1 97.81 35 ASP B O 1
ATOM 1295 N N . THR B 1 36 ? 2.307 -6.254 -12.969 1 97.88 36 THR B N 1
ATOM 1296 C CA . THR B 1 36 ? 1.616 -6.613 -14.203 1 97.88 36 THR B CA 1
ATOM 1297 C C . THR B 1 36 ? 1.121 -8.055 -14.141 1 97.88 36 THR B C 1
ATOM 1299 O O . THR B 1 36 ? 1.034 -8.727 -15.172 1 97.88 36 THR B O 1
ATOM 1302 N N . ASN B 1 37 ? 0.931 -8.586 -12.969 1 97.38 37 ASN B N 1
ATOM 1303 C CA . ASN B 1 37 ? 0.312 -9.906 -12.82 1 97.38 37 ASN B CA 1
ATOM 1304 C C . ASN B 1 37 ? -0.914 -10.047 -13.719 1 97.38 37 ASN B C 1
ATOM 1306 O O . ASN B 1 37 ? -1.83 -9.227 -13.664 1 97.38 37 ASN B O 1
ATOM 1310 N N . PRO B 1 38 ? -0.965 -11.031 -14.547 1 97.38 38 PRO B N 1
ATOM 1311 C CA . PRO B 1 38 ? -2.037 -11.141 -15.539 1 97.38 38 PRO B CA 1
ATOM 1312 C C . PRO B 1 38 ? -3.42 -11.266 -14.906 1 97.38 38 PRO B C 1
ATOM 1314 O O . PRO B 1 38 ? -4.43 -10.977 -15.547 1 97.38 38 PRO B O 1
ATOM 1317 N N . VAL B 1 39 ? -3.547 -11.672 -13.664 1 96.88 39 VAL B N 1
ATOM 1318 C CA . VAL B 1 39 ? -4.836 -11.805 -12.992 1 96.88 39 VAL B CA 1
ATOM 1319 C C . VAL B 1 39 ? -5.531 -10.445 -12.938 1 96.88 39 VAL B C 1
ATOM 1321 O O . VAL B 1 39 ? -6.758 -10.367 -12.867 1 96.88 39 VAL B O 1
ATOM 1324 N N . HIS B 1 40 ? -4.75 -9.359 -13 1 98.19 40 HIS B N 1
ATOM 1325 C CA . HIS B 1 40 ? -5.289 -8.008 -12.93 1 98.19 40 HIS B CA 1
ATOM 1326 C C . HIS B 1 40 ? -5.57 -7.449 -14.32 1 98.19 40 HIS B C 1
ATOM 1328 O O . HIS B 1 40 ? -6.363 -6.52 -14.477 1 98.19 40 HIS B O 1
ATOM 1334 N N . LEU B 1 41 ? -4.949 -7.984 -15.344 1 98.19 41 LEU B N 1
ATOM 1335 C CA . LEU B 1 41 ? -4.863 -7.23 -16.594 1 98.19 41 LEU B CA 1
ATOM 1336 C C . LEU B 1 41 ? -5.402 -8.047 -17.75 1 98.19 41 LEU B C 1
ATOM 1338 O O . LEU B 1 41 ? -5.773 -7.492 -18.797 1 98.19 41 LEU B O 1
ATOM 1342 N N . ASP B 1 42 ? -5.344 -9.328 -17.641 1 97.56 42 ASP B N 1
ATOM 1343 C CA . ASP B 1 42 ? -5.633 -10.234 -18.75 1 97.56 42 ASP B CA 1
ATOM 1344 C C . ASP B 1 42 ? -6.914 -11.031 -18.484 1 97.56 42 ASP B C 1
ATOM 1346 O O . ASP B 1 42 ? -6.891 -12.039 -17.781 1 97.56 42 ASP B O 1
ATOM 1350 N N . GLU B 1 43 ? -7.98 -10.664 -19.172 1 97.25 43 GLU B N 1
ATOM 1351 C CA . GLU B 1 43 ? -9.281 -11.289 -18.953 1 97.25 43 GLU B CA 1
ATOM 1352 C C . GLU B 1 43 ? -9.234 -12.781 -19.266 1 97.25 43 GLU B C 1
ATOM 1354 O O . GLU B 1 43 ? -9.844 -13.586 -18.562 1 97.25 43 GLU B O 1
ATOM 1359 N N . ALA B 1 44 ? -8.602 -13.125 -20.375 1 96.5 44 ALA B N 1
ATOM 1360 C CA . ALA B 1 44 ? -8.508 -14.531 -20.75 1 96.5 44 ALA B CA 1
ATOM 1361 C C . ALA B 1 44 ? -7.816 -15.336 -19.656 1 96.5 44 ALA B C 1
ATOM 1363 O O . ALA B 1 44 ? -8.281 -16.422 -19.281 1 96.5 44 ALA B O 1
ATOM 1364 N N . TYR B 1 45 ? -6.758 -14.836 -19.156 1 95.31 45 TYR B N 1
ATOM 1365 C CA . TYR B 1 45 ? -6.062 -15.5 -18.062 1 95.31 45 TYR B CA 1
ATOM 1366 C C . TYR B 1 45 ? -6.93 -15.531 -16.797 1 95.31 45 TYR B C 1
ATOM 1368 O O . TYR B 1 45 ? -7.039 -16.562 -16.141 1 95.31 45 TYR B O 1
ATOM 1376 N N . ALA B 1 46 ? -7.5 -14.391 -16.422 1 95.38 46 ALA B N 1
ATOM 1377 C CA . ALA B 1 46 ? -8.289 -14.266 -15.195 1 95.38 46 ALA B CA 1
ATOM 1378 C C . ALA B 1 46 ? -9.453 -15.258 -15.188 1 95.38 46 ALA B C 1
ATOM 1380 O O . ALA B 1 46 ? -9.836 -15.773 -14.133 1 95.38 46 ALA B O 1
ATOM 1381 N N . ARG B 1 47 ? -9.984 -15.594 -16.359 1 95.81 47 ARG B N 1
ATOM 1382 C CA . ARG B 1 47 ? -11.102 -16.531 -16.484 1 95.81 47 ARG B CA 1
ATOM 1383 C C . ARG B 1 47 ? -10.695 -17.938 -16.047 1 95.81 47 ARG B C 1
ATOM 1385 O O . ARG B 1 47 ? -11.547 -18.75 -15.703 1 95.81 47 ARG B O 1
ATOM 1392 N N . THR B 1 48 ? -9.453 -18.188 -16.109 1 92.75 48 THR B N 1
ATOM 1393 C CA . THR B 1 48 ? -8.969 -19.531 -15.773 1 92.75 48 THR B CA 1
ATOM 1394 C C . THR B 1 48 ? -8.703 -19.641 -14.273 1 92.75 48 THR B C 1
ATOM 1396 O O . THR B 1 48 ? -8.438 -20.734 -13.773 1 92.75 48 THR B O 1
ATOM 1399 N N . THR B 1 49 ? -8.68 -18.531 -13.594 1 92.31 49 THR B N 1
ATOM 1400 C CA . THR B 1 49 ? -8.445 -18.531 -12.156 1 92.31 49 THR B CA 1
ATOM 1401 C C . THR B 1 49 ? -9.742 -18.781 -11.391 1 92.31 49 THR B C 1
ATOM 1403 O O . THR B 1 49 ? -10.82 -18.812 -11.984 1 92.31 49 THR B O 1
ATOM 1406 N N . THR B 1 50 ? -9.609 -18.953 -10.094 1 91.56 50 THR B N 1
ATOM 1407 C CA . THR B 1 50 ? -10.766 -19.172 -9.234 1 91.56 50 THR B CA 1
ATOM 1408 C C . THR B 1 50 ? -11.68 -17.953 -9.227 1 91.56 50 THR B C 1
ATOM 1410 O O . THR B 1 50 ? -12.867 -18.062 -8.922 1 91.56 50 THR B O 1
ATOM 1413 N N . PHE B 1 51 ? -11.203 -16.844 -9.609 1 94.62 51 PHE B N 1
ATOM 1414 C CA . PHE B 1 51 ? -11.961 -15.602 -9.562 1 94.62 51 PHE B CA 1
ATOM 1415 C C . PHE B 1 51 ? -12.828 -15.453 -10.812 1 94.62 51 PHE B C 1
ATOM 1417 O O . PHE B 1 51 ? -13.773 -14.664 -10.828 1 94.62 51 PHE B O 1
ATOM 1424 N N . GLN B 1 52 ? -12.438 -16.078 -11.898 1 95.94 52 GLN B N 1
ATOM 1425 C CA . GLN B 1 52 ? -13.188 -16.203 -13.141 1 95.94 52 GLN B CA 1
ATOM 1426 C C . GLN B 1 52 ? -13.32 -14.859 -13.844 1 95.94 52 GLN B C 1
ATOM 1428 O O . GLN B 1 52 ? -14.047 -14.742 -14.836 1 95.94 52 GLN B O 1
ATOM 1433 N N . THR B 1 53 ? -12.766 -13.828 -13.336 1 97.25 53 THR B N 1
ATOM 1434 C CA . THR B 1 53 ? -12.695 -12.492 -13.914 1 97.25 53 THR B CA 1
ATOM 1435 C C . THR B 1 53 ? -11.492 -11.727 -13.359 1 97.25 53 THR B C 1
ATOM 1437 O O . THR B 1 53 ? -10.867 -12.164 -12.391 1 97.25 53 THR B O 1
ATOM 1440 N N . ARG B 1 54 ? -11.148 -10.656 -14.008 1 97.81 54 ARG B N 1
ATOM 1441 C CA . ARG B 1 54 ? -10.078 -9.812 -13.484 1 97.81 54 ARG B CA 1
ATOM 1442 C C . ARG B 1 54 ? -10.438 -9.25 -12.117 1 97.81 54 ARG B C 1
ATOM 1444 O O . ARG B 1 54 ? -11.594 -8.883 -11.875 1 97.81 54 ARG B O 1
ATOM 1451 N N . ILE B 1 55 ? -9.469 -9.18 -11.242 1 98.25 55 ILE B N 1
ATOM 1452 C CA . ILE B 1 55 ? -9.641 -8.539 -9.945 1 98.25 55 ILE B CA 1
ATOM 1453 C C . ILE B 1 55 ? -8.633 -7.402 -9.789 1 98.25 55 ILE B C 1
ATOM 1455 O O . ILE B 1 55 ? -7.609 -7.375 -10.469 1 98.25 55 ILE B O 1
ATOM 1459 N N . ALA B 1 56 ? -8.945 -6.477 -8.961 1 98.62 56 ALA B N 1
ATOM 1460 C CA . ALA B 1 56 ? -8.039 -5.367 -8.68 1 98.62 56 ALA B CA 1
ATOM 1461 C C . ALA B 1 56 ? -6.848 -5.828 -7.844 1 98.62 56 ALA B C 1
ATOM 1463 O O . ALA B 1 56 ? -6.918 -6.852 -7.16 1 98.62 56 ALA B O 1
ATOM 1464 N N . HIS B 1 57 ? -5.762 -5.109 -7.973 1 98.69 57 HIS B N 1
ATOM 1465 C CA . HIS B 1 57 ? -4.621 -5.352 -7.098 1 98.69 57 HIS B CA 1
ATOM 1466 C C . HIS B 1 57 ? -5.008 -5.191 -5.633 1 98.69 57 HIS B C 1
ATOM 1468 O O . HIS B 1 57 ? -5.652 -4.203 -5.262 1 98.69 57 HIS B O 1
ATOM 1474 N N . GLY B 1 58 ? -4.57 -6.109 -4.793 1 98.44 58 GLY B N 1
ATOM 1475 C CA . GLY B 1 58 ? -4.797 -5.938 -3.365 1 98.44 58 GLY B CA 1
ATOM 1476 C C . GLY B 1 58 ? -4.266 -4.621 -2.832 1 98.44 58 GLY B C 1
ATOM 1477 O O . GLY B 1 58 ? -4.949 -3.938 -2.062 1 98.44 58 GLY B O 1
ATOM 1478 N N . MET B 1 59 ? -3.088 -4.219 -3.242 1 98.69 59 MET B N 1
ATOM 1479 C CA . MET B 1 59 ? -2.4 -3.041 -2.721 1 98.69 59 MET B CA 1
ATOM 1480 C C . MET B 1 59 ? -3.041 -1.76 -3.244 1 98.69 59 MET B C 1
ATOM 1482 O O . MET B 1 59 ? -2.732 -0.667 -2.766 1 98.69 59 MET B O 1
ATOM 1486 N N . LEU B 1 60 ? -3.93 -1.82 -4.254 1 98.75 60 LEU B N 1
ATOM 1487 C CA . LEU B 1 60 ? -4.73 -0.661 -4.633 1 98.75 60 LEU B CA 1
ATOM 1488 C C . LEU B 1 60 ? -5.586 -0.186 -3.465 1 98.75 60 LEU B C 1
ATOM 1490 O O . LEU B 1 60 ? -5.793 1.017 -3.289 1 98.75 60 LEU B O 1
ATOM 1494 N N . SER B 1 61 ? -6.074 -1.093 -2.668 1 98.69 61 SER B N 1
ATOM 1495 C CA . SER B 1 61 ? -6.766 -0.73 -1.436 1 98.69 61 SER B CA 1
ATOM 1496 C C . SER B 1 61 ? -5.852 0.048 -0.496 1 98.69 61 SER B C 1
ATOM 1498 O O . SER B 1 61 ? -6.293 0.985 0.173 1 98.69 61 SER B O 1
ATOM 1500 N N . GLY B 1 62 ? -4.57 -0.381 -0.38 1 98.69 62 GLY B N 1
ATOM 1501 C CA . GLY B 1 62 ? -3.607 0.398 0.381 1 98.69 62 GLY B CA 1
ATOM 1502 C C . GLY B 1 62 ? -3.484 1.832 -0.1 1 98.69 62 GLY B C 1
ATOM 1503 O O . GLY B 1 62 ? -3.385 2.758 0.709 1 98.69 62 GLY B O 1
ATOM 1504 N N . ALA B 1 63 ? -3.49 1.988 -1.395 1 98.81 63 ALA B N 1
ATOM 1505 C CA . ALA B 1 63 ? -3.451 3.322 -1.989 1 98.81 63 ALA B CA 1
ATOM 1506 C C . ALA B 1 63 ? -4.668 4.145 -1.576 1 98.81 63 ALA B C 1
ATOM 1508 O O . ALA B 1 63 ? -4.551 5.336 -1.28 1 98.81 63 ALA B O 1
ATOM 1509 N N . TYR B 1 64 ? -5.852 3.525 -1.565 1 98.88 64 TYR B N 1
ATOM 1510 C CA . TYR B 1 64 ? -7.066 4.223 -1.158 1 98.88 64 TYR B CA 1
ATOM 1511 C C . TYR B 1 64 ? -6.996 4.629 0.309 1 98.88 64 TYR B C 1
ATOM 1513 O O . TYR B 1 64 ? -7.453 5.711 0.683 1 98.88 64 TYR B O 1
ATOM 1521 N N . ILE B 1 65 ? -6.465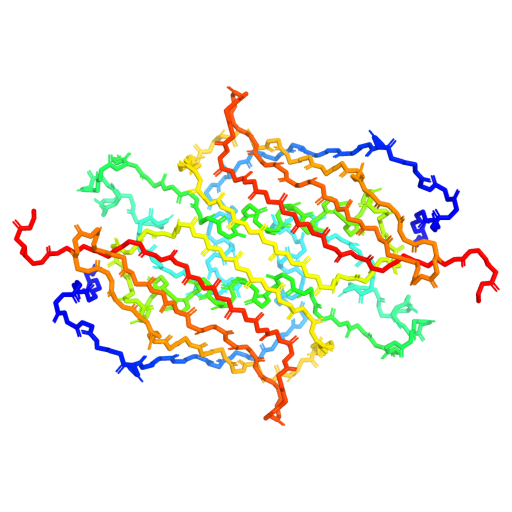 3.793 1.144 1 98.88 65 ILE B N 1
ATOM 1522 C CA . ILE B 1 65 ? -6.297 4.102 2.559 1 98.88 65 ILE B CA 1
ATOM 1523 C C . ILE B 1 65 ? -5.379 5.312 2.717 1 98.88 65 ILE B C 1
ATOM 1525 O O . ILE B 1 65 ? -5.691 6.242 3.465 1 98.88 65 ILE B O 1
ATOM 1529 N N . SER B 1 66 ? -4.254 5.266 1.999 1 98.62 66 SER B N 1
ATOM 1530 C CA . SER B 1 66 ? -3.326 6.395 2.027 1 98.62 66 SER B CA 1
ATOM 1531 C C . SER B 1 66 ? -4.031 7.695 1.659 1 98.62 66 SER B C 1
ATOM 1533 O O . SER B 1 66 ? -3.732 8.75 2.223 1 98.62 66 SER B O 1
ATOM 1535 N N . ALA B 1 67 ? -4.961 7.633 0.708 1 98.62 67 ALA B N 1
ATOM 1536 C CA . ALA B 1 67 ? -5.684 8.82 0.255 1 98.62 67 ALA B CA 1
ATOM 1537 C C . ALA B 1 67 ? -6.523 9.414 1.383 1 98.62 67 ALA B C 1
ATOM 1539 O O . ALA B 1 67 ? -6.543 10.633 1.574 1 98.62 67 ALA B O 1
ATOM 1540 N N . VAL B 1 68 ? -7.242 8.578 2.113 1 98.88 68 VAL B N 1
ATOM 1541 C CA . VAL B 1 68 ? -8.07 9.078 3.207 1 98.88 68 VAL B CA 1
ATOM 1542 C C . VAL B 1 68 ? -7.184 9.734 4.266 1 98.88 68 VAL B C 1
ATOM 1544 O O . VAL B 1 68 ? -7.473 10.836 4.734 1 98.88 68 VAL B O 1
ATOM 1547 N N . ILE B 1 69 ? -6.074 9.078 4.594 1 98.69 69 ILE B N 1
ATOM 1548 C CA . ILE B 1 69 ? -5.172 9.578 5.621 1 98.69 69 ILE B CA 1
ATOM 1549 C C . ILE B 1 69 ? -4.547 10.898 5.164 1 98.69 69 ILE B C 1
ATOM 1551 O O . ILE B 1 69 ? -4.492 11.867 5.926 1 98.69 69 ILE B O 1
ATOM 1555 N N . GLY B 1 70 ? -4.133 10.961 3.945 1 97.88 70 GLY B N 1
ATOM 1556 C CA . GLY B 1 70 ? -3.379 12.094 3.436 1 97.88 70 GLY B CA 1
ATOM 1557 C C . GLY B 1 70 ? -4.254 13.281 3.082 1 97.88 70 GLY B C 1
ATOM 1558 O O . GLY B 1 70 ? -3.764 14.406 2.941 1 97.88 70 GLY B O 1
ATOM 1559 N N . THR B 1 71 ? -5.637 13.023 2.936 1 98.06 71 THR B N 1
ATOM 1560 C CA . THR B 1 71 ? -6.438 14.125 2.404 1 98.06 71 THR B CA 1
ATOM 1561 C C . THR B 1 71 ? -7.629 14.414 3.314 1 98.06 71 THR B C 1
ATOM 1563 O O . THR B 1 71 ? -8.227 15.492 3.236 1 98.06 71 THR B O 1
ATOM 1566 N N . LYS B 1 72 ? -8 13.477 4.137 1 98.19 72 LYS B N 1
ATOM 1567 C CA . LYS B 1 72 ? -9.242 13.656 4.883 1 98.19 72 LYS B CA 1
ATOM 1568 C C . LYS B 1 72 ? -9 13.594 6.387 1 98.19 72 LYS B C 1
ATOM 1570 O O . LYS B 1 72 ? -9.383 14.508 7.121 1 98.19 72 LYS B O 1
ATOM 1575 N N . LEU B 1 73 ? -8.406 12.594 6.898 1 98.44 73 LEU B N 1
ATOM 1576 C CA . LEU B 1 73 ? -8.219 12.367 8.328 1 98.44 73 LEU B CA 1
ATOM 1577 C C . LEU B 1 73 ? -6.863 11.711 8.602 1 98.44 73 LEU B C 1
ATOM 1579 O O . LEU B 1 73 ? -6.691 10.516 8.359 1 98.44 73 LEU B O 1
ATOM 1583 N N . PRO B 1 74 ? -5.945 12.508 9.078 1 98 74 PRO B N 1
ATOM 1584 C CA . PRO B 1 74 ? -6.074 13.914 9.445 1 98 74 PRO B CA 1
ATOM 1585 C C . PRO B 1 74 ? -5.926 14.852 8.25 1 98 74 PRO B C 1
ATOM 1587 O O . PRO B 1 74 ? -6.289 16.031 8.328 1 98 74 PRO B O 1
ATOM 1590 N N . GLY B 1 75 ? -5.34 14.32 7.102 1 97.75 75 GLY B N 1
ATOM 1591 C CA . GLY B 1 75 ? -5.098 15.18 5.953 1 97.75 75 GLY B CA 1
ATOM 1592 C C . GLY B 1 75 ? -3.682 15.719 5.898 1 97.75 75 GLY B C 1
ATOM 1593 O O . GLY B 1 75 ? -2.789 15.203 6.57 1 97.75 75 GLY B O 1
ATOM 1594 N N . PRO B 1 76 ? -3.467 16.781 5.004 1 96.56 76 PRO B N 1
ATOM 1595 C CA . PRO B 1 76 ? -2.125 17.312 4.777 1 96.56 76 PRO B CA 1
ATOM 1596 C C . PRO B 1 76 ? -1.393 17.656 6.074 1 96.56 76 PRO B C 1
ATOM 1598 O O . PRO B 1 76 ? -1.972 18.266 6.977 1 96.56 76 PRO B O 1
ATOM 1601 N N . GLY B 1 77 ? -0.085 17.25 6.148 1 93.88 77 GLY B N 1
ATOM 1602 C CA . GLY B 1 77 ? 0.735 17.422 7.336 1 93.88 77 GLY B CA 1
ATOM 1603 C C . GLY B 1 77 ? 0.992 16.125 8.078 1 93.88 77 GLY B C 1
ATOM 1604 O O . GLY B 1 77 ? 1.96 16.016 8.836 1 93.88 77 GLY B O 1
ATOM 1605 N N . ALA B 1 78 ? 0.139 15.18 7.902 1 94.88 78 ALA B N 1
ATOM 1606 C CA . ALA B 1 78 ? 0.303 13.883 8.547 1 94.88 78 ALA B CA 1
ATOM 1607 C C . ALA B 1 78 ? 1.514 13.141 7.992 1 94.88 78 ALA B C 1
ATOM 1609 O O . ALA B 1 78 ? 1.771 13.172 6.789 1 94.88 78 ALA B O 1
ATOM 1610 N N . ILE B 1 79 ? 2.18 12.461 8.891 1 94.69 79 ILE B N 1
ATOM 1611 C CA . ILE B 1 79 ? 3.316 11.633 8.5 1 94.69 79 ILE B CA 1
ATOM 1612 C C . ILE B 1 79 ? 2.982 10.156 8.727 1 94.69 79 ILE B C 1
ATOM 1614 O O . ILE B 1 79 ? 2.652 9.758 9.852 1 94.69 79 ILE B O 1
ATOM 1618 N N . TYR B 1 80 ? 3.059 9.484 7.691 1 97.94 80 TYR B N 1
ATOM 1619 C CA . TYR B 1 80 ? 2.752 8.055 7.684 1 97.94 80 TYR B CA 1
ATOM 1620 C C . TYR B 1 80 ? 3.873 7.254 8.336 1 97.94 80 TYR B C 1
ATOM 1622 O O . TYR B 1 80 ? 5 7.234 7.844 1 97.94 80 TYR B O 1
ATOM 1630 N N . LEU B 1 81 ? 3.643 6.516 9.469 1 98.69 81 LEU B N 1
ATOM 1631 C CA . LEU B 1 81 ? 4.691 5.801 10.188 1 98.69 81 LEU B CA 1
ATOM 1632 C C . LEU B 1 81 ? 4.621 4.305 9.898 1 98.69 81 LEU B C 1
ATOM 1634 O O . LEU B 1 81 ? 5.648 3.672 9.641 1 98.69 81 LEU B O 1
ATOM 1638 N N . SER B 1 82 ? 3.438 3.766 10 1 98.94 82 SER B N 1
ATOM 1639 C CA . SER B 1 82 ? 3.297 2.342 9.711 1 98.94 82 SER B CA 1
ATOM 1640 C C . SER B 1 82 ? 1.886 2.012 9.242 1 98.94 82 SER B C 1
ATOM 1642 O O . SER B 1 82 ? 0.95 2.781 9.469 1 98.94 82 SER B O 1
ATOM 1644 N N . GLN B 1 83 ? 1.752 0.826 8.578 1 98.94 83 GLN B N 1
ATOM 1645 C CA . GLN B 1 83 ? 0.487 0.286 8.086 1 98.94 83 GLN B CA 1
ATOM 1646 C C . GLN B 1 83 ? 0.505 -1.239 8.086 1 98.94 83 GLN B C 1
ATOM 1648 O O . GLN B 1 83 ? 1.438 -1.853 7.562 1 98.94 83 GLN B O 1
ATOM 1653 N N . SER B 1 84 ? -0.447 -1.81 8.703 1 98.94 84 SER B N 1
ATOM 1654 C CA . SER B 1 84 ? -0.711 -3.232 8.516 1 98.94 84 SER B CA 1
ATOM 1655 C C . SER B 1 84 ? -1.99 -3.457 7.715 1 98.94 84 SER B C 1
ATOM 1657 O O . SER B 1 84 ? -2.949 -2.693 7.844 1 98.94 84 SER B O 1
ATOM 1659 N N . MET B 1 85 ? -1.975 -4.484 6.91 1 98.88 85 MET B N 1
ATOM 1660 C CA . MET B 1 85 ? -3.131 -4.816 6.078 1 98.88 85 MET B CA 1
ATOM 1661 C C . MET B 1 85 ? -3.346 -6.328 6.027 1 98.88 85 MET B C 1
ATOM 1663 O O . MET B 1 85 ? -2.387 -7.09 5.91 1 98.88 85 MET B O 1
ATOM 1667 N N . ARG B 1 86 ? -4.543 -6.723 6.188 1 98.94 86 ARG B N 1
ATOM 1668 C CA . ARG B 1 86 ? -4.992 -8.078 5.883 1 98.94 86 ARG B CA 1
ATOM 1669 C C . ARG B 1 86 ? -5.949 -8.086 4.695 1 98.94 86 ARG B C 1
ATOM 1671 O O . ARG B 1 86 ? -6.965 -7.387 4.707 1 98.94 86 ARG B O 1
ATOM 1678 N N . PHE B 1 87 ? -5.605 -8.836 3.686 1 98.81 87 PHE B N 1
ATOM 1679 C CA . PHE B 1 87 ? -6.418 -8.953 2.48 1 98.81 87 PHE B CA 1
ATOM 1680 C C . PHE B 1 87 ? -7.41 -10.102 2.611 1 98.81 87 PHE B C 1
ATOM 1682 O O . PHE B 1 87 ? -7.016 -11.273 2.621 1 98.81 87 PHE B O 1
ATOM 1689 N N . ARG B 1 88 ? -8.703 -9.742 2.566 1 98.69 88 ARG B N 1
ATOM 1690 C CA . ARG B 1 88 ? -9.711 -10.703 3.014 1 98.69 88 ARG B CA 1
ATOM 1691 C C . ARG B 1 88 ? -10.516 -11.234 1.836 1 98.69 88 ARG B C 1
ATOM 1693 O O . ARG B 1 88 ? -10.977 -12.383 1.864 1 98.69 88 ARG B O 1
ATOM 1700 N N . ARG B 1 89 ? -10.797 -10.391 0.906 1 98.44 89 ARG B N 1
ATOM 1701 C CA . ARG B 1 89 ? -11.641 -10.727 -0.236 1 98.44 89 ARG B CA 1
ATOM 1702 C C . ARG B 1 89 ? -11.18 -10 -1.494 1 98.44 89 ARG B C 1
ATOM 1704 O O . ARG B 1 89 ? -10.609 -8.914 -1.413 1 98.44 89 ARG B O 1
ATOM 1711 N N . PRO B 1 90 ? -11.406 -10.594 -2.631 1 98.31 90 PRO B N 1
ATOM 1712 C CA . PRO B 1 90 ? -11.039 -9.891 -3.861 1 98.31 90 PRO B CA 1
ATOM 1713 C C . PRO B 1 90 ? -11.938 -8.688 -4.145 1 98.31 90 PRO B C 1
ATOM 1715 O O . PRO B 1 90 ? -13.07 -8.633 -3.66 1 98.31 90 PRO B O 1
ATOM 1718 N N . VAL B 1 91 ? -11.414 -7.738 -4.797 1 98.75 91 VAL B N 1
ATOM 1719 C CA . VAL B 1 91 ? -12.164 -6.613 -5.344 1 98.75 91 VAL B CA 1
ATOM 1720 C C . VAL B 1 91 ? -12.289 -6.758 -6.859 1 98.75 91 VAL B C 1
ATOM 1722 O O . VAL B 1 91 ? -11.289 -6.945 -7.555 1 98.75 91 VAL B O 1
ATOM 1725 N N . LYS B 1 92 ? -13.453 -6.727 -7.391 1 98.38 92 LYS B N 1
ATOM 1726 C CA . LYS B 1 92 ? -13.688 -6.859 -8.828 1 98.38 92 LYS B CA 1
ATOM 1727 C C . LYS B 1 92 ? -13.812 -5.492 -9.492 1 98.38 92 LYS B C 1
ATOM 1729 O O . LYS B 1 92 ? -14.07 -4.492 -8.82 1 98.38 92 LYS B O 1
ATOM 1734 N N . LEU B 1 93 ? -13.539 -5.5 -10.82 1 98.25 93 LEU B N 1
ATOM 1735 C CA . LEU B 1 93 ? -13.781 -4.277 -11.578 1 98.25 93 LEU B CA 1
ATOM 1736 C C . LEU B 1 93 ? -15.25 -3.873 -11.5 1 98.25 93 LEU B C 1
ATOM 1738 O O . LEU B 1 93 ? -16.141 -4.723 -11.617 1 98.25 93 LEU B O 1
ATOM 1742 N N . GLY B 1 94 ? -15.445 -2.592 -11.234 1 98.5 94 GLY B N 1
ATOM 1743 C CA . GLY B 1 94 ? -16.797 -2.084 -11.102 1 98.5 94 GLY B CA 1
ATOM 1744 C C . GLY B 1 94 ? -17.266 -1.987 -9.656 1 98.5 94 GLY B C 1
ATOM 1745 O O . GLY B 1 94 ? -18.266 -1.342 -9.359 1 98.5 94 GLY B O 1
ATOM 1746 N N . ASP B 1 95 ? -16.609 -2.627 -8.734 1 98.69 95 ASP B N 1
ATOM 1747 C CA . ASP B 1 95 ? -16.984 -2.578 -7.328 1 98.69 95 ASP B CA 1
ATOM 1748 C C . ASP B 1 95 ? -16.781 -1.177 -6.754 1 98.69 95 ASP B C 1
ATOM 1750 O O . ASP B 1 95 ? -15.758 -0.542 -6.992 1 98.69 95 ASP B O 1
ATOM 1754 N N . PRO B 1 96 ? -17.734 -0.604 -6.094 1 98.81 96 PRO B N 1
ATOM 1755 C CA . PRO B 1 96 ? -17.484 0.571 -5.262 1 98.81 96 PRO B CA 1
ATOM 1756 C C . PRO B 1 96 ? -16.766 0.223 -3.957 1 98.81 96 PRO B C 1
ATOM 1758 O O . PRO B 1 96 ? -17.328 -0.467 -3.104 1 98.81 96 PRO B O 1
ATOM 1761 N N . VAL B 1 97 ? -15.594 0.668 -3.77 1 98.94 97 VAL B N 1
ATOM 1762 C CA . VAL B 1 97 ? -14.828 0.406 -2.555 1 98.94 97 VAL B CA 1
ATOM 1763 C C . VAL B 1 97 ? -15 1.567 -1.577 1 98.94 97 VAL B C 1
ATOM 1765 O O . VAL B 1 97 ? -14.609 2.699 -1.878 1 98.94 97 VAL B O 1
ATOM 1768 N N . VAL B 1 98 ? -15.578 1.282 -0.46 1 98.94 98 VAL B N 1
ATOM 1769 C CA . VAL B 1 98 ? -15.648 2.248 0.632 1 98.94 98 VAL B CA 1
ATOM 1770 C C . VAL B 1 98 ? -14.43 2.104 1.533 1 98.94 98 VAL B C 1
ATOM 1772 O O . VAL B 1 98 ? -14.211 1.046 2.127 1 98.94 98 VAL B O 1
ATOM 1775 N N . THR B 1 99 ? -13.625 3.127 1.616 1 98.94 99 THR B N 1
ATOM 1776 C CA . THR B 1 99 ? -12.445 3.148 2.469 1 98.94 99 THR B CA 1
ATOM 1777 C C . THR B 1 99 ? -12.656 4.066 3.668 1 98.94 99 THR B C 1
ATOM 1779 O O . THR B 1 99 ? -12.922 5.262 3.504 1 98.94 99 THR B O 1
ATOM 1782 N N . ARG B 1 100 ? -12.508 3.482 4.828 1 98.94 100 ARG B N 1
ATOM 1783 C CA . ARG B 1 100 ? -12.766 4.242 6.047 1 98.94 100 ARG B CA 1
ATOM 1784 C C . ARG B 1 100 ? -11.578 4.172 7 1 98.94 100 ARG B C 1
ATOM 1786 O O . ARG B 1 100 ? -10.969 3.111 7.168 1 98.94 100 ARG B O 1
ATOM 1793 N N . VAL B 1 101 ? -11.273 5.254 7.582 1 98.94 101 VAL B N 1
ATOM 1794 C CA . VAL B 1 101 ? -10.266 5.367 8.625 1 98.94 101 VAL B CA 1
ATOM 1795 C C . VAL B 1 101 ? -10.891 5.91 9.906 1 98.94 101 VAL B C 1
ATOM 1797 O O . VAL B 1 101 ? -11.711 6.836 9.859 1 98.94 101 VAL B O 1
ATOM 1800 N N . THR B 1 102 ? -10.562 5.289 11.008 1 99 102 THR B N 1
ATOM 1801 C CA . THR B 1 102 ? -11.125 5.684 12.289 1 99 102 THR B CA 1
ATOM 1802 C C . THR B 1 102 ? -10.031 5.805 13.352 1 99 102 THR B C 1
ATOM 1804 O O . THR B 1 102 ? -9.211 4.895 13.508 1 99 102 THR B O 1
ATOM 1807 N N . VAL B 1 103 ? -10.062 6.871 14.078 1 98.94 103 VAL B N 1
ATOM 1808 C CA . VAL B 1 103 ? -9.102 7.062 15.164 1 98.94 103 VAL B CA 1
ATOM 1809 C C . VAL B 1 103 ? -9.391 6.078 16.297 1 98.94 103 VAL B C 1
ATOM 1811 O O . VAL B 1 103 ? -10.477 6.09 16.875 1 98.94 103 VAL B O 1
ATOM 1814 N N . GLN B 1 104 ? -8.422 5.281 16.594 1 98.94 104 GLN B N 1
ATOM 1815 C CA . GLN B 1 104 ? -8.586 4.27 17.625 1 98.94 104 GLN B CA 1
ATOM 1816 C C . GLN B 1 104 ? -7.895 4.688 18.922 1 98.94 104 GLN B C 1
ATOM 1818 O O . GLN B 1 104 ? -8.328 4.316 20.016 1 98.94 104 GLN B O 1
ATOM 1823 N N . ALA B 1 105 ? -6.824 5.34 18.797 1 98.88 105 ALA B N 1
ATOM 1824 C CA . ALA B 1 105 ? -6.035 5.758 19.953 1 98.88 105 ALA B CA 1
ATOM 1825 C C . ALA B 1 105 ? -5.203 6.996 19.625 1 98.88 105 ALA B C 1
ATOM 1827 O O . ALA B 1 105 ? -4.875 7.246 18.469 1 98.88 105 ALA B O 1
ATOM 1828 N N . LEU B 1 106 ? -4.871 7.699 20.688 1 98.81 106 LEU B N 1
ATOM 1829 C CA . LEU B 1 106 ? -4.039 8.898 20.594 1 98.81 106 LEU B CA 1
ATOM 1830 C C . LEU B 1 106 ? -2.926 8.867 21.625 1 98.81 106 LEU B C 1
ATOM 1832 O O . LEU B 1 106 ? -3.176 8.586 22.797 1 98.81 106 LEU B O 1
ATOM 1836 N N . ASP B 1 107 ? -1.786 9.055 21.203 1 98.56 107 ASP B N 1
ATOM 1837 C CA . ASP B 1 107 ? -0.62 9.195 22.062 1 98.56 107 ASP B CA 1
ATOM 1838 C C . ASP B 1 107 ? -0.159 10.648 22.125 1 98.56 107 ASP B C 1
ATOM 1840 O O . ASP B 1 107 ? 0.628 11.094 21.297 1 98.56 107 ASP B O 1
ATOM 1844 N N . ASP B 1 108 ? -0.516 11.305 23.109 1 96.81 108 ASP B N 1
ATOM 1845 C CA . ASP B 1 108 ? -0.299 12.742 23.234 1 96.81 108 ASP B CA 1
ATOM 1846 C C . ASP B 1 108 ? 1.191 13.07 23.297 1 96.81 108 ASP B C 1
ATOM 1848 O O . ASP B 1 108 ? 1.642 14.047 22.703 1 96.81 108 ASP B O 1
ATOM 1852 N N . LYS B 1 109 ? 1.893 12.32 24.031 1 96.62 109 LYS B N 1
ATOM 1853 C CA . LYS B 1 109 ? 3.316 12.586 24.219 1 96.62 109 LYS B CA 1
ATOM 1854 C C . LYS B 1 109 ? 4.062 12.57 22.891 1 96.62 109 LYS B C 1
ATOM 1856 O O . LYS B 1 109 ? 4.918 13.422 22.641 1 96.62 109 LYS B O 1
ATOM 1861 N N . ARG B 1 110 ? 3.66 11.742 21.969 1 96.25 110 ARG B N 1
ATOM 1862 C CA . ARG B 1 110 ? 4.402 11.57 20.734 1 96.25 110 ARG B CA 1
ATOM 1863 C C . ARG B 1 110 ? 3.715 12.289 19.578 1 96.25 110 ARG B C 1
ATOM 1865 O O . ARG B 1 110 ? 4.305 12.477 18.5 1 96.25 110 ARG B O 1
ATOM 1872 N N . GLY B 1 111 ? 2.455 12.633 19.812 1 97.69 111 GLY B N 1
ATOM 1873 C CA . GLY B 1 111 ? 1.666 13.172 18.719 1 97.69 111 GLY B CA 1
ATOM 1874 C C . GLY B 1 111 ? 1.248 12.117 17.703 1 97.69 111 GLY B C 1
ATOM 1875 O O . GLY B 1 111 ? 1.15 12.398 16.5 1 97.69 111 GLY B O 1
ATOM 1876 N N . HIS B 1 112 ? 1.112 10.883 18.188 1 98.69 112 HIS B N 1
ATOM 1877 C CA . HIS B 1 112 ? 0.771 9.773 17.297 1 98.69 112 HIS B CA 1
ATOM 1878 C C . HIS B 1 112 ? -0.71 9.422 17.391 1 98.69 112 HIS B C 1
ATOM 1880 O O . HIS B 1 112 ? -1.302 9.508 18.469 1 98.69 112 HIS B O 1
ATOM 1886 N N . ALA B 1 113 ? -1.248 9.109 16.297 1 98.88 113 ALA B N 1
ATOM 1887 C CA . ALA B 1 113 ? -2.584 8.523 16.234 1 98.88 113 ALA B CA 1
ATOM 1888 C C . ALA B 1 113 ? -2.543 7.117 15.641 1 98.88 113 ALA B C 1
ATOM 1890 O O . ALA B 1 113 ? -1.844 6.875 14.656 1 98.88 113 ALA B O 1
ATOM 1891 N N . THR B 1 114 ? -3.221 6.203 16.297 1 98.94 114 THR B N 1
ATOM 1892 C CA . THR B 1 114 ? -3.48 4.883 15.734 1 98.94 114 THR B CA 1
ATOM 1893 C C . THR B 1 114 ? -4.844 4.848 15.055 1 98.94 114 THR B C 1
ATOM 1895 O O . THR B 1 114 ? -5.859 5.203 15.656 1 98.94 114 THR B O 1
ATOM 1898 N N . LEU B 1 115 ? -4.871 4.414 13.852 1 98.94 115 LEU B N 1
ATOM 1899 C CA . LEU B 1 115 ? -6.078 4.43 13.031 1 98.94 115 LEU B CA 1
ATOM 1900 C C . LEU B 1 115 ? -6.484 3.016 12.633 1 98.94 115 LEU B C 1
ATOM 1902 O O . LEU B 1 115 ? -5.664 2.246 12.125 1 98.94 115 LEU B O 1
ATOM 1906 N N . ALA B 1 116 ? -7.746 2.666 12.898 1 98.94 116 ALA B N 1
ATOM 1907 C CA . ALA B 1 116 ? -8.305 1.511 12.203 1 98.94 116 ALA B CA 1
ATOM 1908 C C . ALA B 1 116 ? -8.562 1.83 10.734 1 98.94 116 ALA B C 1
ATOM 1910 O O . ALA B 1 116 ? -9.164 2.861 10.414 1 98.94 116 ALA B O 1
ATOM 1911 N N . THR B 1 117 ? -8.172 1.013 9.852 1 98.94 117 THR B N 1
ATOM 1912 C CA . THR B 1 117 ? -8.367 1.205 8.422 1 98.94 117 THR B CA 1
ATOM 1913 C C . THR B 1 117 ? -9.141 0.037 7.82 1 98.94 117 THR B C 1
ATOM 1915 O O . THR B 1 117 ? -8.844 -1.125 8.102 1 98.94 117 THR B O 1
ATOM 1918 N N . VAL B 1 118 ? -10.148 0.367 7.012 1 98.94 118 VAL B N 1
ATOM 1919 C CA . VAL B 1 118 ? -10.977 -0.697 6.449 1 98.94 118 VAL B CA 1
ATOM 1920 C C . VAL B 1 118 ? -11.43 -0.309 5.043 1 98.94 118 VAL B C 1
ATOM 1922 O O . VAL B 1 118 ? -11.773 0.848 4.793 1 98.94 118 VAL B O 1
ATOM 1925 N N . CYS B 1 119 ? -11.359 -1.234 4.129 1 98.94 119 CYS B N 1
ATOM 1926 C CA . CYS B 1 119 ? -12.016 -1.157 2.828 1 98.94 119 CYS B CA 1
ATOM 1927 C C . CYS B 1 119 ? -13.141 -2.182 2.723 1 98.94 119 CYS B C 1
ATOM 1929 O O . CYS B 1 119 ? -12.961 -3.344 3.092 1 98.94 119 CYS B O 1
ATOM 1931 N N . GLN B 1 120 ? -14.258 -1.698 2.215 1 98.94 120 GLN B N 1
ATOM 1932 C CA . GLN B 1 120 ? -15.414 -2.58 2.10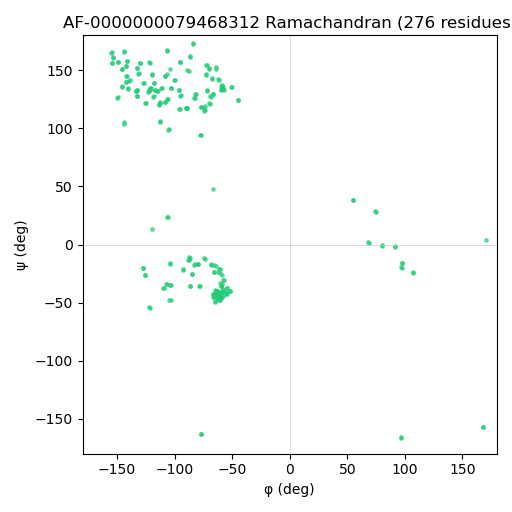5 1 98.94 120 GLN B CA 1
ATOM 1933 C C . GLN B 1 120 ? -16.031 -2.504 0.713 1 98.94 120 GLN B C 1
ATOM 1935 O O . GLN B 1 120 ? -15.992 -1.456 0.066 1 98.94 120 GLN B O 1
ATOM 1940 N N . VAL B 1 121 ? -16.578 -3.605 0.264 1 98.88 121 VAL B N 1
ATOM 1941 C CA . VAL B 1 121 ? -17.438 -3.723 -0.912 1 98.88 121 VAL B CA 1
ATOM 1942 C C . VAL B 1 121 ? -18.75 -4.383 -0.527 1 98.88 121 VAL B C 1
ATOM 1944 O O . VAL B 1 121 ? -18.766 -5.477 0.044 1 98.88 121 VAL B O 1
ATOM 1947 N N . ASP B 1 122 ? -19.844 -3.697 -0.77 1 98.06 122 ASP B N 1
ATOM 1948 C CA . ASP B 1 122 ? -21.172 -4.207 -0.443 1 98.06 122 ASP B CA 1
ATOM 1949 C C . ASP B 1 122 ? -21.266 -4.605 1.029 1 98.06 122 ASP B C 1
ATOM 1951 O O . ASP B 1 122 ? -21.75 -5.688 1.357 1 98.06 122 ASP B O 1
ATOM 1955 N N . GLY B 1 123 ? -20.625 -3.777 1.792 1 98.38 123 GLY B N 1
ATOM 1956 C CA . GLY B 1 123 ? -20.719 -3.959 3.232 1 98.38 123 GLY B CA 1
ATOM 1957 C C . GLY B 1 123 ? -19.812 -5.043 3.758 1 98.38 123 GLY B C 1
ATOM 1958 O O . GLY B 1 123 ? -19.734 -5.273 4.965 1 98.38 123 GLY B O 1
ATOM 1959 N N . LYS B 1 124 ? -19.047 -5.723 2.9 1 98.81 124 LYS B N 1
ATOM 1960 C CA . LYS B 1 124 ? -18.109 -6.77 3.301 1 98.81 124 LYS B CA 1
ATOM 1961 C C . LYS B 1 124 ? -16.672 -6.262 3.279 1 98.81 124 LYS B C 1
ATOM 1963 O O . LYS B 1 124 ? -16.266 -5.598 2.326 1 98.81 124 LYS B O 1
ATOM 1968 N N . THR B 1 125 ? -15.969 -6.59 4.344 1 98.94 125 THR B N 1
ATOM 1969 C CA . THR B 1 125 ? -14.578 -6.152 4.438 1 98.94 125 THR B CA 1
ATOM 1970 C C . THR B 1 125 ? -13.711 -6.871 3.406 1 98.94 125 THR B C 1
ATOM 1972 O O . THR B 1 125 ? -13.688 -8.102 3.357 1 98.94 125 THR B O 1
ATOM 1975 N N . VAL B 1 126 ? -12.984 -6.105 2.629 1 98.94 126 VAL B N 1
ATOM 1976 C CA . VAL B 1 126 ? -12.078 -6.707 1.654 1 98.94 126 VAL B CA 1
ATOM 1977 C C . VAL B 1 126 ? -10.633 -6.543 2.121 1 98.94 126 VAL B C 1
ATOM 1979 O O . VAL B 1 126 ? -9.781 -7.379 1.813 1 98.94 126 VAL B O 1
ATOM 1982 N N . VAL B 1 127 ? -10.32 -5.438 2.787 1 98.94 127 VAL B N 1
ATOM 1983 C CA . VAL B 1 127 ? -9.031 -5.215 3.439 1 98.94 127 VAL B CA 1
ATOM 1984 C C . VAL B 1 127 ? -9.25 -4.547 4.793 1 98.94 127 VAL B C 1
ATOM 1986 O O . VAL B 1 127 ? -10.102 -3.66 4.926 1 98.94 127 VAL B O 1
ATOM 1989 N N . ASP B 1 128 ? -8.523 -4.91 5.746 1 98.94 128 ASP B N 1
ATOM 1990 C CA . ASP B 1 128 ? -8.531 -4.191 7.016 1 98.94 128 ASP B CA 1
ATOM 1991 C C . ASP B 1 128 ? -7.141 -4.16 7.641 1 98.94 128 ASP B C 1
ATOM 1993 O O . ASP B 1 128 ? -6.227 -4.828 7.156 1 98.94 128 ASP B O 1
ATOM 1997 N N . GLY B 1 129 ? -6.984 -3.299 8.625 1 98.94 129 GLY B N 1
ATOM 1998 C CA . GLY B 1 129 ? -5.703 -3.166 9.297 1 98.94 129 GLY B CA 1
ATOM 1999 C C . GLY B 1 129 ? -5.621 -1.948 10.195 1 98.94 129 GLY B C 1
ATOM 2000 O O . GLY B 1 129 ? -6.637 -1.499 10.734 1 98.94 129 GLY B O 1
ATOM 2001 N N . GLU B 1 130 ? -4.367 -1.574 10.406 1 98.94 130 GLU B N 1
ATOM 2002 C CA . GLU B 1 130 ? -4.082 -0.464 11.305 1 98.94 130 GLU B CA 1
ATOM 2003 C C . GLU B 1 130 ? -2.93 0.392 10.781 1 98.94 130 GLU B C 1
ATOM 2005 O O . GLU B 1 130 ? -1.95 -0.133 10.25 1 98.94 130 GLU B O 1
ATOM 2010 N N . ALA B 1 131 ? -3.105 1.655 10.938 1 98.94 131 ALA B N 1
ATOM 2011 C CA . ALA B 1 131 ? -2.031 2.596 10.633 1 98.94 131 ALA B CA 1
ATOM 2012 C C . ALA B 1 131 ? -1.635 3.402 11.867 1 98.94 131 ALA B C 1
ATOM 2014 O O . ALA B 1 131 ? -2.473 3.682 12.727 1 98.94 131 ALA B O 1
ATOM 2015 N N . VAL B 1 132 ? -0.412 3.719 11.953 1 98.94 132 VAL B N 1
ATOM 2016 C CA . VAL B 1 132 ? 0.073 4.719 12.898 1 98.94 132 VAL B CA 1
ATOM 2017 C C . VAL B 1 132 ? 0.634 5.918 12.141 1 98.94 132 VAL B C 1
ATOM 2019 O O . VAL B 1 132 ? 1.403 5.758 11.195 1 98.94 132 VAL B O 1
ATOM 2022 N N . ILE B 1 133 ? 0.205 7.078 12.578 1 98.75 133 ILE B N 1
ATOM 2023 C CA . ILE B 1 133 ? 0.652 8.305 11.922 1 98.75 133 ILE B CA 1
ATOM 2024 C C . ILE B 1 133 ? 1.104 9.312 12.977 1 98.75 133 ILE B C 1
ATOM 2026 O O . ILE B 1 133 ? 0.693 9.234 14.133 1 98.75 133 ILE B O 1
ATOM 2030 N N . MET B 1 134 ? 2.006 10.156 12.602 1 98.06 134 MET B N 1
ATOM 2031 C CA . MET B 1 134 ? 2.336 11.352 13.375 1 98.06 134 MET B CA 1
ATOM 2032 C C . MET B 1 134 ? 1.588 12.57 12.852 1 98.06 134 MET B C 1
ATOM 2034 O O . MET B 1 134 ? 1.547 12.805 11.641 1 98.06 134 MET B O 1
ATOM 2038 N N . VAL B 1 135 ? 1.002 13.32 13.695 1 97.69 135 VAL B N 1
ATOM 2039 C CA . VAL B 1 135 ? 0.156 14.445 13.32 1 97.69 135 VAL B CA 1
ATOM 2040 C C . VAL B 1 135 ? 0.763 15.742 13.852 1 97.69 135 VAL B C 1
ATOM 2042 O O . VAL B 1 135 ? 1.25 15.789 14.984 1 97.69 135 VAL B O 1
ATOM 2045 N N . PRO B 1 136 ? 0.708 16.781 13.031 1 95.44 136 PRO B N 1
ATOM 2046 C CA . PRO B 1 136 ? 1.223 18.062 13.523 1 95.44 136 PRO B CA 1
ATOM 2047 C C . PRO B 1 136 ? 0.416 18.609 14.703 1 95.44 136 PRO B C 1
ATOM 2049 O O . PRO B 1 136 ? -0.797 18.391 14.773 1 95.44 136 PRO B O 1
ATOM 2052 N N . ARG B 1 137 ? 1.065 19.344 15.539 1 95.19 137 ARG B N 1
ATOM 2053 C CA . ARG B 1 137 ? 0.42 20 16.672 1 95.19 137 ARG B CA 1
ATOM 2054 C C . ARG B 1 137 ? 0.224 21.484 16.406 1 95.19 137 ARG B C 1
ATOM 2056 O O . ARG B 1 137 ? 1.011 22.094 15.68 1 95.19 137 ARG B O 1
ATOM 2063 N N . LYS B 1 138 ? -0.872 22.109 17.031 1 90.94 138 LYS B N 1
ATOM 2064 C CA . LYS B 1 138 ? -1.163 23.531 16.906 1 90.94 138 LYS B CA 1
ATOM 2065 C C . LYS B 1 138 ? -0.082 24.375 17.578 1 90.94 138 LYS B C 1
ATOM 2067 O O . LYS B 1 138 ? 0.369 24.062 18.672 1 90.94 138 LYS B O 1
ATOM 2072 N N . GLY B 1 139 ? 1.021 24.438 17.609 1 79.56 139 GLY B N 1
ATOM 2073 C CA . GLY B 1 139 ? 2.018 25.266 18.25 1 79.56 139 GLY B CA 1
ATOM 2074 C C . GLY B 1 139 ? 3.43 24.734 18.109 1 79.56 139 GLY B C 1
ATOM 2075 O O . GLY B 1 139 ? 4.359 25.266 18.734 1 79.56 139 GLY B O 1
ATOM 2076 N N . ALA B 1 140 ? 3.473 23.766 17.438 1 66.25 140 ALA B N 1
ATOM 2077 C CA . ALA B 1 140 ? 4.828 23.25 17.281 1 66.25 140 ALA B CA 1
ATOM 2078 C C . ALA B 1 140 ? 5.598 24.031 16.219 1 66.25 140 ALA B C 1
ATOM 2080 O O . ALA B 1 140 ? 4.996 24.609 15.312 1 66.25 140 ALA B O 1
#

pLDDT: mean 97.37, std 3.94, range [66.25, 99.0]

Foldseek 3Di:
DAFDFLVRDDAFDKDKDKDAAALVNQVVCCVVVVPPPCLANPQVVVCVDPNNGRFHDQCVLVVRQVCCVCPPVRHPQKAWDDKDKDFDATHHHGFIKMKMKGFHDADPVQQKTKIWIFIDTPNHTGMTIITIIHGHHPPD/DAFDFLVRDDAFDKDKDKDAAALVNQVVCCVVVVPPPCLANPQVVVCVDPNNGRFHDQCVLVVRQVCCVCPPVRHPQKAWDDKDKDFDATHHHGFIKMKMKGFHDADPVQQKTKIWIFIDTPNHTGMTIITIIHGHHPPD

Nearest PDB structures (foldseek):
  5cpg-assembly1_B  TM=9.640E-01  e=1.004E-18  Pseudomonas aeruginosa
  1iq6-assembly1_A  TM=9.831E-01  e=1.885E-17  Aeromonas caviae
  3ir3-assembly1_A  TM=8.614E-01  e=2.974E-12  Homo sapiens
  2f3x-assembly1_B  TM=8.316E-01  e=2.224E-06  Bacillus subtilis
  2f41-assembly2_D  TM=7.969E-01  e=9.621E-07  Bacillus subtilis

Sequence (280 aa):
MQGLFFEDLSVGQSAETTKVVTANDVEAFAAVSGDTNPVHLDEAYARTTTFQTRIAHGMLSGAYISAVIGTKLPGPGAIYLSQSMRFRRPVKLGDPVVTRVTVQALDDKRGHATLATVCQVDGKTVVDGEAVIMVPRKGAMQGLFFEDLSVGQSAETTKVVTANDVEAFAAVSGDTNPVHLDEAYARTTTFQTRIAHGMLSGAYISAVIGTKLPGPGAIYLSQSMRFRRPVKLGDPVVTRVTVQALDDKRGHATLATVCQVDGKTVVDGEAVIMVPRKGA

InterPro domains:
  IPR002539 MaoC-like dehydratase domain [PF01575] (15-112)
  IPR003965 Fatty acid synthase [PR01483] (23-45)
  IPR003965 Fatty acid synthase [PR01483] (45-66)
  IPR029069 HotDog domain superfamily [SSF54637] (2-139)
  IPR050965 UPF0336/Enoyl-CoA hydratase-related [PTHR43437] (10-137)

Organism: NCBI:txid2803784